Protein AF-A0A7K0C6B4-F1 (afdb_monomer)

pLDDT: mean 80.6, std 18.23, range [34.31, 98.56]

Structure (mmCIF, N/CA/C/O backbone):
data_AF-A0A7K0C6B4-F1
#
_entry.id   AF-A0A7K0C6B4-F1
#
loop_
_atom_site.group_PDB
_atom_site.id
_atom_site.type_symbol
_atom_site.label_atom_id
_atom_site.label_alt_id
_atom_site.label_comp_id
_atom_site.label_asym_id
_atom_site.label_entity_id
_atom_site.label_seq_id
_atom_site.pdbx_PDB_ins_code
_atom_site.Cartn_x
_atom_site.Cartn_y
_atom_site.Cartn_z
_atom_site.occupancy
_atom_site.B_iso_or_equiv
_atom_site.auth_seq_id
_atom_site.auth_comp_id
_atom_site.auth_asym_id
_atom_site.auth_atom_id
_atom_site.pdbx_PDB_model_num
ATOM 1 N N . MET A 1 1 ? 81.387 40.989 40.983 1.00 49.47 1 MET A N 1
ATOM 2 C CA . MET A 1 1 ? 80.061 41.029 41.629 1.00 49.47 1 MET A CA 1
ATOM 3 C C . MET A 1 1 ? 79.208 41.981 40.812 1.00 49.47 1 MET A C 1
ATOM 5 O O . MET A 1 1 ? 79.568 43.147 40.778 1.00 49.47 1 MET A O 1
ATOM 9 N N . PRO A 1 2 ? 78.226 41.491 40.042 1.00 53.31 2 PRO A N 1
ATOM 10 C CA . PRO A 1 2 ? 77.437 42.341 39.158 1.00 53.31 2 PRO A CA 1
ATOM 11 C C . PRO A 1 2 ? 76.335 43.081 39.929 1.00 53.31 2 PRO A C 1
ATOM 13 O O . PRO A 1 2 ? 75.686 42.497 40.798 1.00 53.31 2 PRO A O 1
ATOM 16 N N . ASP A 1 3 ? 76.170 44.360 39.591 1.00 52.34 3 ASP A N 1
ATOM 17 C CA . ASP A 1 3 ? 75.147 45.280 40.095 1.00 52.34 3 ASP A CA 1
ATOM 18 C C . ASP A 1 3 ? 73.713 44.794 39.809 1.00 52.34 3 ASP A C 1
ATOM 20 O O . ASP A 1 3 ? 73.465 44.169 38.771 1.00 52.34 3 ASP A O 1
ATOM 24 N N . PRO A 1 4 ? 72.739 45.105 40.686 1.00 59.66 4 PRO A N 1
ATOM 25 C CA . PRO A 1 4 ? 71.339 44.794 40.443 1.00 59.66 4 PRO A CA 1
ATOM 26 C C . PRO A 1 4 ? 70.764 45.696 39.340 1.00 59.66 4 PRO A C 1
ATOM 28 O O . PRO A 1 4 ? 70.811 46.924 39.422 1.00 59.66 4 PRO A O 1
ATOM 31 N N . LEU A 1 5 ? 70.190 45.070 38.308 1.00 60.75 5 LEU A N 1
ATOM 32 C CA . LEU A 1 5 ? 69.467 45.759 37.239 1.00 60.75 5 LEU A CA 1
ATOM 33 C C . LEU A 1 5 ? 68.221 46.484 37.794 1.00 60.75 5 LEU A C 1
ATOM 35 O O . LEU A 1 5 ? 67.489 45.901 38.599 1.00 60.75 5 LEU A O 1
ATOM 39 N N . PRO A 1 6 ? 67.946 47.725 37.354 1.00 62.94 6 PRO A N 1
ATOM 40 C CA . PRO A 1 6 ? 66.787 48.488 37.799 1.00 62.94 6 PRO A CA 1
ATOM 41 C C . PRO A 1 6 ? 65.467 47.915 37.257 1.00 62.94 6 PRO A C 1
ATOM 43 O O . PRO A 1 6 ? 65.373 47.458 36.118 1.00 62.94 6 PRO A O 1
ATOM 46 N N . LEU A 1 7 ? 64.441 47.967 38.110 1.00 60.66 7 LEU A N 1
ATOM 47 C CA . LEU A 1 7 ? 63.058 47.553 37.859 1.00 60.66 7 LEU A CA 1
ATOM 48 C C . LEU A 1 7 ? 62.442 48.304 36.665 1.00 60.66 7 LEU A C 1
ATOM 50 O O . LEU A 1 7 ? 62.508 49.531 36.594 1.00 60.66 7 LEU A O 1
ATOM 54 N N . ASN A 1 8 ? 61.794 47.562 35.761 1.00 64.94 8 ASN A N 1
ATOM 55 C CA . ASN A 1 8 ? 61.011 48.123 34.657 1.00 64.94 8 ASN A CA 1
ATOM 56 C C . ASN A 1 8 ? 59.845 48.988 35.181 1.00 64.94 8 ASN A C 1
ATOM 58 O O . ASN A 1 8 ? 59.167 48.579 36.129 1.00 64.94 8 ASN A O 1
ATOM 62 N N . PRO A 1 9 ? 59.555 50.141 34.550 1.00 71.75 9 PRO A N 1
ATOM 63 C CA . PRO A 1 9 ? 58.387 50.950 34.882 1.00 71.75 9 PRO A CA 1
ATOM 64 C C . PRO A 1 9 ? 57.073 50.227 34.515 1.00 71.75 9 PRO A C 1
ATOM 66 O O . PRO A 1 9 ? 57.056 49.398 33.599 1.00 71.75 9 PRO A O 1
ATOM 69 N N . PRO A 1 10 ? 55.959 50.526 35.211 1.00 62.53 10 PRO A N 1
ATOM 70 C CA . PRO A 1 10 ? 54.673 49.877 34.972 1.00 62.53 10 PRO A CA 1
ATOM 71 C C . PRO A 1 10 ? 54.103 50.215 33.586 1.00 62.53 10 PRO A C 1
ATOM 73 O O . PRO A 1 10 ? 54.188 51.351 33.118 1.00 62.53 10 PRO A O 1
ATOM 76 N N . LEU A 1 11 ? 53.501 49.209 32.944 1.00 64.44 11 LEU A N 1
ATOM 77 C CA . LEU A 1 11 ? 52.812 49.328 31.656 1.00 64.44 11 LEU A CA 1
ATOM 78 C C . LEU A 1 11 ? 51.632 50.321 31.739 1.00 64.44 11 LEU A C 1
ATOM 80 O O . LEU A 1 11 ? 50.918 50.328 32.746 1.00 64.44 11 LEU A O 1
ATOM 84 N N . PRO A 1 12 ? 51.383 51.131 30.692 1.00 64.06 12 PRO A N 1
ATOM 85 C CA . PRO A 1 12 ? 50.243 52.041 30.655 1.00 64.06 12 PRO A CA 1
ATOM 86 C C . PRO A 1 12 ? 48.907 51.279 30.629 1.00 64.06 12 PRO A C 1
ATOM 88 O O . PRO A 1 12 ? 48.765 50.253 29.965 1.00 64.06 12 PRO A O 1
ATOM 91 N N . LEU A 1 13 ? 47.927 51.810 31.365 1.00 63.94 13 LEU A N 1
ATOM 92 C CA . LEU A 1 13 ? 46.551 51.314 31.452 1.00 63.94 13 LEU A CA 1
ATOM 93 C C . LEU A 1 13 ? 45.872 51.318 30.069 1.00 63.94 13 LEU A C 1
ATOM 95 O O . LEU A 1 13 ? 45.971 52.297 29.330 1.00 63.94 13 LEU A O 1
ATOM 99 N N . ASN A 1 14 ? 45.168 50.229 29.741 1.00 69.75 14 ASN A N 1
ATOM 100 C CA . ASN A 1 14 ? 44.409 50.081 28.495 1.00 69.75 14 ASN A CA 1
ATOM 101 C C . ASN A 1 14 ? 43.415 51.243 28.290 1.00 69.75 14 ASN A C 1
ATOM 103 O O . ASN A 1 14 ? 42.725 51.618 29.244 1.00 69.75 14 ASN A O 1
ATOM 107 N N . PRO A 1 15 ? 43.277 51.781 27.063 1.00 73.06 15 PRO A N 1
ATOM 108 C CA . PRO A 1 15 ? 42.249 52.771 26.766 1.00 73.06 15 PRO A CA 1
ATOM 109 C C . PRO A 1 15 ? 40.841 52.156 26.885 1.00 73.06 15 PRO A C 1
ATOM 111 O O . PRO A 1 15 ? 40.669 50.956 26.644 1.00 73.06 15 PRO A O 1
ATOM 114 N N . PRO A 1 16 ? 39.823 52.957 27.252 1.00 71.94 16 PRO A N 1
ATOM 115 C CA . PRO A 1 16 ? 38.450 52.480 27.363 1.00 71.94 16 PRO A CA 1
ATOM 116 C C . PRO A 1 16 ? 37.894 52.037 25.997 1.00 71.94 16 PRO A C 1
ATOM 118 O O . PRO A 1 16 ? 38.306 52.570 24.961 1.00 71.94 16 PRO A O 1
ATOM 121 N N . PRO A 1 17 ? 36.958 51.070 25.976 1.00 70.50 17 PRO A N 1
ATOM 122 C CA . PRO A 1 17 ? 36.379 50.559 24.740 1.00 70.50 17 PRO A CA 1
ATOM 123 C C . PRO A 1 17 ? 35.573 51.641 23.995 1.00 70.50 17 PRO A C 1
ATOM 125 O O . PRO A 1 17 ? 35.003 52.531 24.633 1.00 70.50 17 PRO A O 1
ATOM 128 N N . PRO A 1 18 ? 35.503 51.570 22.653 1.00 66.38 18 PRO A N 1
ATOM 129 C CA . PRO A 1 18 ? 34.727 52.508 21.850 1.00 66.38 18 PRO A CA 1
ATOM 130 C C . PRO A 1 18 ? 33.229 52.409 22.167 1.00 66.38 18 PRO A C 1
ATOM 132 O O . PRO A 1 18 ? 32.689 51.321 22.366 1.00 66.38 18 PRO A O 1
ATOM 135 N N . THR A 1 19 ? 32.558 53.559 22.196 1.00 69.56 19 THR A N 1
ATOM 136 C CA . THR A 1 19 ? 31.110 53.681 22.383 1.00 69.56 19 THR A CA 1
ATOM 137 C C . THR A 1 19 ? 30.354 53.069 21.203 1.00 69.56 19 THR A C 1
ATOM 139 O O . THR A 1 19 ? 30.567 53.433 20.048 1.00 69.56 19 THR A O 1
ATOM 142 N N . GLU A 1 20 ? 29.466 52.124 21.504 1.00 62.75 20 GLU A N 1
ATOM 143 C CA . GLU A 1 20 ? 28.636 51.418 20.528 1.00 62.75 20 GLU A CA 1
ATOM 144 C C . GLU A 1 20 ? 27.611 52.383 19.885 1.00 62.75 20 GLU A C 1
ATOM 146 O O . GLU A 1 20 ? 26.991 53.179 20.601 1.00 62.75 20 GLU A O 1
ATOM 151 N N . PRO A 1 21 ? 27.431 52.378 18.550 1.00 69.25 21 PRO A N 1
ATOM 152 C CA . PRO A 1 21 ? 26.428 53.213 17.896 1.00 69.25 21 PRO A CA 1
ATOM 153 C C . PRO A 1 21 ? 25.001 52.731 18.220 1.00 69.25 21 PRO A C 1
ATOM 155 O O . PRO A 1 21 ? 24.783 51.536 18.429 1.00 69.25 21 PRO A O 1
ATOM 158 N N . PRO A 1 22 ? 24.006 53.639 18.245 1.00 72.12 22 PRO A N 1
ATOM 159 C CA . PRO A 1 22 ? 22.638 53.289 18.610 1.00 72.12 22 PRO A CA 1
ATOM 160 C C . PRO A 1 22 ? 22.006 52.311 17.603 1.00 72.12 22 PRO A C 1
ATOM 162 O O . PRO A 1 22 ? 22.292 52.388 16.403 1.00 72.12 22 PRO A O 1
ATOM 165 N N . PRO A 1 23 ? 21.122 51.408 18.068 1.00 71.38 23 PRO A N 1
ATOM 166 C CA . PRO A 1 23 ? 20.497 50.407 17.215 1.00 71.38 23 PRO A CA 1
ATOM 167 C C . PRO A 1 23 ? 19.568 51.046 16.167 1.00 71.38 23 PRO A C 1
ATOM 169 O O . PRO A 1 23 ? 18.963 52.093 16.424 1.00 71.38 23 PRO A O 1
ATOM 172 N N . PRO A 1 24 ? 19.420 50.419 14.985 1.00 69.19 24 PRO A N 1
ATOM 173 C CA . PRO A 1 24 ? 18.506 50.892 13.953 1.00 69.19 24 PRO A CA 1
ATOM 174 C C . PRO A 1 24 ? 17.036 50.789 14.405 1.00 69.19 24 PRO A C 1
ATOM 176 O O . PRO A 1 24 ? 16.702 49.927 15.220 1.00 69.19 24 PRO A O 1
ATOM 179 N N . PRO A 1 25 ? 16.141 51.642 13.871 1.00 68.69 25 PRO A N 1
ATOM 180 C CA . PRO A 1 25 ? 14.728 51.631 14.235 1.00 68.69 25 PRO A CA 1
ATOM 181 C C . PRO A 1 25 ? 14.022 50.343 13.784 1.00 68.69 25 PRO A C 1
ATOM 183 O O . PRO A 1 25 ? 14.265 49.831 12.689 1.00 68.69 25 PRO A O 1
ATOM 186 N N . ASP A 1 26 ? 13.109 49.857 14.627 1.00 63.81 26 ASP A N 1
ATOM 187 C CA . ASP A 1 26 ? 12.308 48.656 14.379 1.00 63.81 26 ASP A CA 1
ATOM 188 C C . ASP A 1 26 ? 11.468 48.775 13.089 1.00 63.81 26 ASP A C 1
ATOM 190 O O . ASP A 1 26 ? 10.831 49.808 12.850 1.00 63.81 26 ASP A O 1
ATOM 194 N N . PRO A 1 27 ? 11.374 47.711 12.266 1.00 60.91 27 PRO A N 1
ATOM 195 C CA . PRO A 1 27 ? 10.477 47.703 11.119 1.00 60.91 27 PRO A CA 1
ATOM 196 C C . PRO A 1 27 ? 9.001 47.731 11.568 1.00 60.91 27 PRO A C 1
ATOM 198 O O . PRO A 1 27 ? 8.649 47.169 12.612 1.00 60.91 27 PRO A O 1
ATOM 201 N N . PRO A 1 28 ? 8.095 48.327 10.767 1.00 59.88 28 PRO A N 1
ATOM 202 C CA . PRO A 1 28 ? 6.687 48.449 11.127 1.00 59.88 28 PRO A CA 1
ATOM 203 C C . PRO A 1 28 ? 6.048 47.070 11.337 1.00 59.88 28 PRO A C 1
ATOM 205 O O . PRO A 1 28 ? 6.050 46.208 10.451 1.00 59.88 28 PRO A O 1
ATOM 208 N N . ARG A 1 29 ? 5.478 46.865 12.531 1.00 49.50 29 ARG A N 1
ATOM 209 C CA . ARG A 1 29 ? 4.785 45.632 12.924 1.00 49.50 29 ARG A CA 1
ATOM 210 C C . ARG A 1 29 ? 3.557 45.422 12.036 1.00 49.50 29 ARG A C 1
ATOM 212 O O . ARG A 1 29 ? 2.528 46.063 12.220 1.00 49.50 29 ARG A O 1
ATOM 219 N N . ARG A 1 30 ? 3.655 44.504 11.072 1.00 51.25 30 ARG A N 1
ATOM 220 C CA . ARG A 1 30 ? 2.509 44.051 10.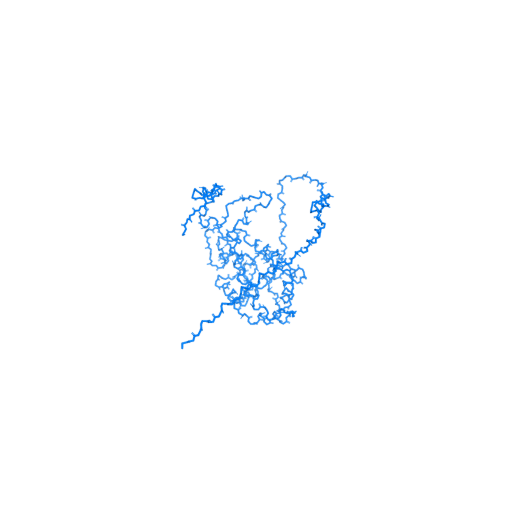272 1.00 51.25 30 ARG A CA 1
ATOM 221 C C . ARG A 1 30 ? 1.565 43.241 11.158 1.00 51.25 30 ARG A C 1
ATOM 223 O O . ARG A 1 30 ? 1.901 42.143 11.605 1.00 51.25 30 ARG A O 1
ATOM 230 N N . ASP A 1 31 ? 0.394 43.807 11.413 1.00 56.19 31 ASP A N 1
ATOM 231 C CA . ASP A 1 31 ? -0.610 43.266 12.319 1.00 56.19 31 ASP A CA 1
ATOM 232 C C . ASP A 1 31 ? -1.285 42.024 11.707 1.00 56.19 31 ASP A C 1
ATOM 234 O O . ASP A 1 31 ? -2.132 42.105 10.814 1.00 56.19 31 ASP A O 1
ATOM 238 N N . ARG A 1 32 ? -0.880 40.831 12.164 1.00 50.00 32 ARG A N 1
ATOM 239 C CA . ARG A 1 32 ? -1.362 39.525 11.663 1.00 50.00 32 ARG A CA 1
ATOM 240 C C . ARG A 1 32 ? -2.877 39.332 11.829 1.00 50.00 32 ARG A C 1
ATOM 242 O O . ARG A 1 32 ? -3.447 38.435 11.216 1.00 50.00 32 ARG A O 1
ATOM 249 N N . ARG A 1 33 ? -3.534 40.172 12.634 1.00 45.19 33 ARG A N 1
ATOM 250 C CA . ARG A 1 33 ? -4.982 40.139 12.880 1.00 45.19 33 ARG A CA 1
ATOM 251 C C . ARG A 1 33 ? -5.801 40.793 11.763 1.00 45.19 33 ARG A C 1
ATOM 253 O O . ARG A 1 33 ? -6.938 40.386 11.557 1.00 45.19 33 ARG A O 1
ATOM 260 N N . ALA A 1 34 ? -5.218 41.706 10.983 1.00 49.19 34 ALA A N 1
ATOM 261 C CA . ALA A 1 34 ? -5.896 42.314 9.835 1.00 49.19 34 ALA A CA 1
ATOM 262 C C . ALA A 1 34 ? -6.054 41.332 8.656 1.00 49.19 34 ALA A C 1
ATOM 264 O O . ALA A 1 34 ? -7.037 41.392 7.923 1.00 49.19 34 ALA A O 1
ATOM 265 N N . LEU A 1 35 ? -5.131 40.371 8.511 1.00 45.59 35 LEU A N 1
ATOM 266 C CA . LEU A 1 35 ? -5.167 39.385 7.424 1.00 45.59 35 LEU A CA 1
ATOM 267 C C . LEU A 1 35 ? -6.197 38.258 7.654 1.00 45.59 35 LEU A C 1
ATOM 269 O O . LEU A 1 35 ? -6.625 37.617 6.701 1.00 45.59 35 LEU A O 1
ATOM 273 N N . LEU A 1 36 ? -6.620 38.030 8.904 1.00 45.81 36 LEU A N 1
ATOM 274 C CA . LEU A 1 36 ? -7.624 37.016 9.263 1.00 45.81 36 LEU A CA 1
ATOM 275 C C . LEU A 1 36 ? -9.068 37.551 9.238 1.00 45.81 36 LEU A C 1
ATOM 277 O O . LEU A 1 36 ? -10.006 36.762 9.296 1.00 45.81 36 LEU A O 1
ATOM 281 N N . GLY A 1 37 ? -9.260 38.868 9.102 1.00 39.47 37 GLY A N 1
ATOM 282 C CA . GLY A 1 37 ? -10.585 39.492 8.993 1.00 39.47 37 GLY A CA 1
ATOM 283 C C . GLY A 1 37 ? -11.193 39.469 7.584 1.00 39.47 37 GLY A C 1
ATOM 284 O O . GLY A 1 37 ? -12.398 39.641 7.443 1.00 39.47 37 GLY A O 1
ATOM 285 N N . ALA A 1 3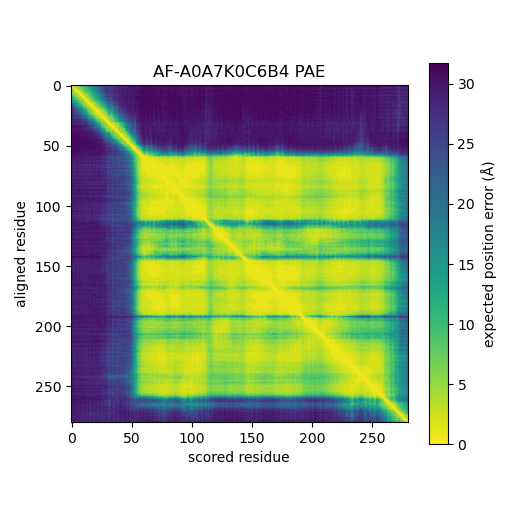8 ? -10.392 39.222 6.540 1.00 40.56 38 ALA A N 1
ATOM 286 C CA . ALA A 1 38 ? -10.823 39.339 5.141 1.00 40.56 38 ALA A CA 1
ATOM 287 C C . ALA A 1 38 ? -11.219 38.007 4.464 1.00 40.56 38 ALA A C 1
ATOM 289 O O . ALA A 1 38 ? -11.606 38.010 3.300 1.00 40.56 38 ALA A O 1
ATOM 290 N N . ALA A 1 39 ? -11.167 36.875 5.176 1.00 40.41 39 ALA A N 1
ATOM 291 C CA . ALA A 1 39 ? -11.564 35.555 4.657 1.00 40.41 39 ALA A CA 1
ATOM 292 C C . ALA A 1 39 ? -12.887 35.020 5.256 1.00 40.41 39 ALA A C 1
ATOM 294 O O . ALA A 1 39 ? -13.255 33.872 5.024 1.00 40.41 39 ALA A O 1
ATOM 295 N N . GLY A 1 40 ? -13.595 35.833 6.050 1.00 34.31 40 GLY A N 1
ATOM 296 C CA . GLY A 1 40 ? -14.705 35.390 6.906 1.00 34.31 40 GLY A CA 1
ATOM 297 C C . GLY A 1 40 ? -16.130 35.633 6.395 1.00 34.31 40 GLY A C 1
ATOM 298 O O . GLY A 1 40 ? -17.067 35.423 7.158 1.00 34.31 40 GLY A O 1
ATOM 299 N N . LEU A 1 41 ? -16.339 36.082 5.155 1.00 41.25 41 LEU A N 1
ATOM 300 C CA . LEU A 1 41 ? -17.671 36.483 4.671 1.00 41.25 41 LEU A CA 1
ATOM 301 C C . LEU A 1 41 ? -17.990 35.923 3.280 1.00 41.25 41 LEU A C 1
ATOM 303 O O . LEU A 1 41 ? -18.159 36.674 2.329 1.00 41.25 41 LEU A O 1
ATOM 307 N N . ALA A 1 42 ? -18.093 34.598 3.165 1.00 39.28 42 ALA A N 1
ATOM 308 C CA . ALA A 1 42 ? -18.868 33.941 2.109 1.00 39.28 42 ALA A CA 1
ATOM 309 C C . ALA A 1 42 ? -19.035 32.446 2.420 1.00 39.28 42 ALA A C 1
ATOM 311 O O . ALA A 1 42 ? -18.207 31.652 2.001 1.00 39.28 42 ALA A O 1
ATOM 312 N N . THR A 1 43 ? -20.076 32.093 3.184 1.00 36.09 43 THR A N 1
ATOM 313 C CA . THR A 1 43 ? -20.955 30.910 3.003 1.00 36.09 43 THR A CA 1
ATOM 314 C C . THR A 1 43 ? -21.793 30.723 4.267 1.00 36.09 43 THR A C 1
ATOM 316 O O . THR A 1 43 ? -21.522 29.867 5.105 1.00 36.09 43 THR A O 1
ATOM 319 N N . ALA A 1 44 ? -22.826 31.548 4.409 1.00 38.19 44 ALA A N 1
ATOM 320 C CA . ALA A 1 44 ? -23.962 31.251 5.268 1.00 38.19 44 ALA A CA 1
ATOM 321 C C . ALA A 1 44 ? -25.144 30.931 4.349 1.00 38.19 44 ALA A C 1
ATOM 323 O O . ALA A 1 44 ? -25.788 31.844 3.843 1.00 38.19 44 ALA A O 1
ATOM 324 N N . ALA A 1 45 ? -25.397 29.646 4.094 1.00 35.09 45 ALA A N 1
ATOM 325 C CA . ALA A 1 45 ? -26.681 29.180 3.580 1.00 35.09 45 ALA A CA 1
ATOM 326 C C . ALA A 1 45 ? -26.864 27.675 3.841 1.00 35.09 45 ALA A C 1
ATOM 328 O O . ALA A 1 45 ? -26.057 26.848 3.425 1.00 35.09 45 ALA A O 1
ATOM 329 N N . THR A 1 46 ? -27.986 27.361 4.493 1.00 34.97 46 THR A N 1
ATOM 330 C CA . THR A 1 46 ? -28.684 26.064 4.581 1.00 34.97 46 THR A CA 1
ATOM 331 C C . THR A 1 46 ? -28.093 24.955 5.462 1.00 34.97 46 THR A C 1
ATOM 333 O O . THR A 1 46 ? -27.450 24.015 5.007 1.00 34.97 46 THR A O 1
ATOM 336 N N . VAL A 1 47 ? -28.472 25.006 6.744 1.00 43.84 47 VAL A N 1
ATOM 337 C CA . VAL A 1 47 ? -28.673 23.822 7.592 1.00 43.84 47 VAL A CA 1
ATOM 338 C C . VAL A 1 47 ? -30.074 23.279 7.309 1.00 43.84 47 VAL A C 1
ATOM 340 O O . VAL A 1 47 ? -31.048 23.903 7.708 1.00 43.84 47 VAL A O 1
ATOM 343 N N . THR A 1 48 ? -30.180 22.137 6.630 1.00 41.78 48 THR A N 1
ATOM 344 C CA . THR A 1 48 ? -31.280 21.160 6.777 1.00 41.78 48 THR A CA 1
ATOM 345 C C . THR A 1 48 ? -30.865 19.824 6.149 1.00 41.78 48 THR A C 1
ATOM 347 O O . THR A 1 48 ? -30.888 19.676 4.936 1.00 41.78 48 THR A O 1
ATOM 350 N N . ALA A 1 49 ? -30.454 18.865 6.986 1.00 37.47 49 ALA A N 1
ATOM 351 C CA . ALA A 1 49 ? -30.668 17.416 6.832 1.00 37.47 49 ALA A CA 1
ATOM 352 C C . ALA A 1 49 ? -29.822 16.675 7.878 1.00 37.47 49 ALA A C 1
ATOM 354 O O . ALA A 1 49 ? -28.666 16.314 7.657 1.00 37.47 49 ALA A O 1
ATOM 355 N N . ALA A 1 50 ? -30.415 16.448 9.046 1.00 44.19 50 ALA A N 1
ATOM 356 C CA . ALA A 1 50 ? -29.941 15.426 9.960 1.00 44.19 50 ALA A CA 1
ATOM 357 C C . ALA A 1 50 ? -30.238 14.039 9.357 1.00 44.19 50 ALA A C 1
ATOM 359 O O . ALA A 1 50 ? -31.364 13.774 8.943 1.00 44.19 50 ALA A O 1
ATOM 360 N N . GLY A 1 51 ? -29.245 13.144 9.345 1.00 41.72 51 GLY A N 1
ATOM 361 C CA . GLY A 1 51 ? -29.500 11.701 9.462 1.00 41.72 51 GLY A CA 1
ATOM 362 C C . GLY A 1 51 ? -29.290 10.790 8.248 1.00 41.72 51 GLY A C 1
ATOM 363 O O . GLY A 1 51 ? -29.346 9.578 8.433 1.00 41.72 51 GLY A O 1
ATOM 364 N N . ALA A 1 52 ? -28.977 11.284 7.049 1.00 36.75 52 ALA A N 1
ATOM 365 C CA . ALA A 1 52 ? -28.634 10.408 5.923 1.00 36.75 52 ALA A CA 1
ATOM 366 C C . ALA A 1 52 ? -27.117 10.410 5.685 1.00 36.75 52 ALA A C 1
ATOM 368 O O . ALA A 1 52 ? -26.558 11.394 5.203 1.00 36.75 52 ALA A O 1
ATOM 369 N N . ARG A 1 53 ? -26.429 9.301 6.006 1.00 44.72 53 ARG A N 1
ATOM 370 C CA . ARG A 1 53 ? -25.083 9.061 5.457 1.00 44.72 53 ARG A CA 1
ATOM 371 C C . ARG A 1 53 ? -25.237 9.053 3.932 1.00 44.72 53 ARG A C 1
ATOM 373 O O . ARG A 1 53 ? -25.981 8.200 3.447 1.00 44.72 53 ARG A O 1
ATOM 380 N N . PRO A 1 54 ? -24.584 9.954 3.176 1.00 40.75 54 PRO A N 1
ATOM 381 C CA . PRO A 1 54 ? -24.647 9.879 1.726 1.00 40.75 54 PRO A CA 1
ATOM 382 C C . PRO A 1 54 ? -24.153 8.492 1.320 1.00 40.75 54 PRO A C 1
ATOM 384 O O . PRO A 1 54 ? -23.114 8.035 1.811 1.00 40.75 54 PRO A O 1
ATOM 387 N N . ALA A 1 55 ? -24.926 7.802 0.479 1.00 47.84 55 ALA A N 1
ATOM 388 C CA . ALA A 1 55 ? -24.469 6.574 -0.148 1.00 47.84 55 ALA A CA 1
ATOM 389 C C . ALA A 1 55 ? -23.112 6.889 -0.782 1.00 47.84 55 ALA A C 1
ATOM 391 O O . ALA A 1 55 ? -23.004 7.775 -1.631 1.00 47.84 55 ALA A O 1
ATOM 392 N N . ARG A 1 56 ? -22.050 6.255 -0.275 1.00 57.56 56 ARG A N 1
ATOM 393 C CA . ARG A 1 56 ? -20.694 6.512 -0.753 1.00 57.56 56 ARG A CA 1
ATOM 394 C C . ARG A 1 56 ? -20.693 6.109 -2.222 1.00 57.56 56 ARG A C 1
ATOM 396 O O . ARG A 1 56 ? -20.902 4.933 -2.514 1.00 57.56 56 ARG A O 1
ATOM 403 N N . ALA A 1 57 ? -20.514 7.076 -3.121 1.00 64.00 57 ALA A N 1
ATOM 404 C CA . ALA A 1 57 ? -20.319 6.780 -4.531 1.00 64.00 57 ALA A CA 1
ATOM 405 C C . ALA A 1 57 ? -19.230 5.706 -4.648 1.00 64.00 57 ALA A C 1
ATOM 407 O O . ALA A 1 57 ? -18.248 5.735 -3.892 1.00 64.00 57 ALA A O 1
ATOM 408 N N . ALA A 1 58 ? -19.436 4.736 -5.542 1.00 72.75 58 ALA A N 1
ATOM 409 C CA . ALA A 1 58 ? -18.422 3.728 -5.800 1.00 72.75 58 ALA A CA 1
ATOM 410 C C . ALA A 1 58 ? -17.098 4.446 -6.120 1.00 72.75 58 ALA A C 1
ATOM 412 O O . ALA A 1 58 ? -17.117 5.427 -6.872 1.00 72.75 58 ALA A O 1
ATOM 413 N N . PRO A 1 59 ? -15.972 4.028 -5.514 1.00 79.69 59 PRO A N 1
ATOM 414 C CA . PRO A 1 59 ? -14.688 4.645 -5.808 1.00 79.69 59 PRO A CA 1
ATOM 415 C C . PRO A 1 59 ? -14.415 4.538 -7.308 1.00 79.69 59 PRO A C 1
ATOM 417 O O . PRO A 1 59 ? -14.718 3.514 -7.925 1.00 79.69 59 PRO A O 1
ATOM 420 N N . ASP A 1 60 ? -13.839 5.587 -7.893 1.00 89.69 60 ASP A N 1
ATOM 421 C CA . ASP A 1 60 ? -13.404 5.527 -9.282 1.00 89.69 60 ASP A CA 1
ATOM 422 C C . ASP A 1 60 ? -12.348 4.412 -9.466 1.00 89.69 60 ASP A C 1
ATOM 424 O O . ASP A 1 60 ? -11.694 4.008 -8.494 1.00 89.69 60 ASP A O 1
ATOM 428 N N . PRO A 1 61 ? -12.147 3.902 -10.695 1.00 92.00 61 PRO A N 1
ATOM 429 C CA . PRO A 1 61 ? -11.248 2.776 -10.931 1.00 92.00 61 PRO A CA 1
ATOM 430 C C . PRO A 1 61 ? -9.811 2.986 -10.428 1.00 92.00 61 PRO A C 1
ATOM 432 O O . PRO A 1 61 ? -9.204 2.035 -9.937 1.00 92.00 61 PRO A O 1
ATOM 435 N N . LEU A 1 62 ? -9.267 4.212 -10.494 1.00 91.38 62 LEU A N 1
ATOM 436 C CA . LEU A 1 62 ? -7.926 4.524 -9.978 1.00 91.38 62 LEU A CA 1
ATOM 437 C C . LEU A 1 62 ? -7.884 4.416 -8.463 1.00 91.38 62 LEU A C 1
ATOM 439 O O . LEU A 1 62 ? -6.963 3.810 -7.914 1.00 91.38 62 LEU A O 1
ATOM 443 N N . THR A 1 63 ? -8.891 4.972 -7.796 1.00 92.81 63 THR A N 1
ATOM 444 C CA . THR A 1 63 ? -9.019 4.892 -6.342 1.00 92.81 63 THR A CA 1
ATOM 445 C C . THR A 1 63 ? -9.181 3.447 -5.883 1.00 92.81 63 THR A C 1
ATOM 447 O O . THR A 1 63 ? -8.481 3.030 -4.963 1.00 92.81 63 THR A O 1
ATOM 450 N N . ALA A 1 64 ? -10.040 2.656 -6.532 1.00 94.44 64 ALA A N 1
ATOM 451 C CA . ALA A 1 64 ? -10.237 1.246 -6.193 1.00 94.44 64 ALA A CA 1
ATOM 452 C C . ALA A 1 64 ? -8.947 0.424 -6.360 1.00 94.44 64 ALA A C 1
ATOM 454 O O . ALA A 1 64 ? -8.552 -0.305 -5.452 1.00 94.44 64 ALA A O 1
ATOM 455 N N . TRP A 1 65 ? -8.257 0.592 -7.488 1.00 95.50 65 TRP A N 1
ATOM 456 C CA . TRP A 1 65 ? -7.011 -0.112 -7.795 1.00 95.50 65 TRP A CA 1
ATOM 457 C C . TRP A 1 65 ? -5.859 0.280 -6.853 1.00 95.50 65 TRP A C 1
ATOM 459 O O . TRP A 1 65 ? -5.100 -0.568 -6.371 1.00 95.50 65 TRP A O 1
ATOM 469 N N . THR A 1 66 ? -5.764 1.572 -6.525 1.00 96.25 66 THR A N 1
ATOM 470 C CA . THR A 1 66 ? -4.782 2.079 -5.560 1.00 96.25 66 THR A CA 1
ATOM 471 C C . THR A 1 66 ? -5.073 1.536 -4.164 1.00 96.25 66 THR A C 1
ATOM 473 O O . THR A 1 66 ? -4.168 1.025 -3.511 1.00 96.25 66 THR A O 1
ATOM 476 N N . LEU A 1 67 ? -6.331 1.597 -3.713 1.00 97.38 67 LEU A N 1
ATOM 477 C CA . LEU A 1 67 ? -6.734 1.081 -2.404 1.00 97.38 67 LEU A CA 1
ATOM 478 C C . LEU A 1 67 ? -6.489 -0.418 -2.276 1.00 97.38 67 LEU A C 1
ATOM 480 O O . LEU A 1 67 ? -6.052 -0.850 -1.214 1.00 97.38 67 LEU A O 1
ATOM 484 N N . ASP A 1 68 ? -6.728 -1.203 -3.325 1.00 97.94 68 ASP A N 1
ATOM 485 C CA . ASP A 1 68 ? -6.432 -2.634 -3.294 1.00 97.94 68 ASP A CA 1
ATOM 486 C C . ASP A 1 68 ? -4.936 -2.885 -3.079 1.00 97.94 68 ASP A C 1
ATOM 488 O O . ASP A 1 68 ? -4.554 -3.590 -2.150 1.00 97.94 68 ASP A O 1
ATOM 492 N N . THR A 1 69 ? -4.079 -2.204 -3.842 1.00 98.25 69 THR A N 1
ATOM 493 C CA . THR A 1 69 ? -2.621 -2.324 -3.685 1.00 98.25 69 THR A CA 1
ATOM 494 C C . THR A 1 69 ? -2.154 -1.897 -2.291 1.00 98.25 69 THR A C 1
ATOM 496 O O . THR A 1 69 ? -1.355 -2.590 -1.659 1.00 98.25 69 THR A O 1
ATOM 499 N N . MET A 1 70 ? -2.692 -0.789 -1.770 1.00 98.50 70 MET A N 1
ATOM 500 C CA . MET A 1 70 ? -2.408 -0.336 -0.403 1.00 98.50 70 MET A CA 1
ATOM 501 C C . MET A 1 70 ? -2.971 -1.291 0.652 1.00 98.50 70 MET A C 1
ATOM 503 O O . MET A 1 70 ? -2.415 -1.380 1.740 1.00 98.50 70 MET A O 1
ATOM 507 N N . THR A 1 71 ? -4.026 -2.046 0.340 1.00 98.56 71 THR A N 1
ATOM 508 C CA . THR A 1 71 ? -4.522 -3.136 1.189 1.00 98.56 71 THR A CA 1
ATOM 509 C C . THR A 1 71 ? -3.523 -4.281 1.221 1.00 98.56 71 THR A C 1
ATOM 511 O O . THR A 1 71 ? -3.168 -4.736 2.306 1.00 98.56 71 THR A O 1
ATOM 514 N N . GLY A 1 72 ? -2.972 -4.667 0.066 1.00 98.38 72 GLY A N 1
ATOM 515 C CA . GLY A 1 72 ? -1.867 -5.619 -0.027 1.00 98.38 72 GLY A CA 1
ATOM 516 C C . GLY A 1 72 ? -0.659 -5.233 0.837 1.00 98.38 72 GLY A C 1
ATOM 517 O O . GLY A 1 72 ? -0.086 -6.110 1.487 1.00 98.38 72 GLY A O 1
ATOM 518 N N . LEU A 1 73 ? -0.308 -3.941 0.879 1.00 98.50 73 LEU A N 1
ATOM 519 C CA . LEU A 1 73 ? 0.770 -3.399 1.719 1.00 98.50 73 LEU A CA 1
ATOM 520 C C . LEU A 1 73 ? 0.380 -3.357 3.200 1.00 98.50 73 LEU A C 1
ATOM 522 O O . LEU A 1 73 ? 1.164 -3.754 4.059 1.00 98.50 73 LEU A O 1
ATOM 526 N N . ALA A 1 74 ? -0.842 -2.926 3.504 1.00 98.38 74 ALA A N 1
ATOM 527 C CA . ALA A 1 74 ? -1.345 -2.856 4.868 1.00 98.38 74 ALA A CA 1
ATOM 528 C C . ALA A 1 74 ? -1.277 -4.221 5.561 1.00 98.38 74 ALA A C 1
ATOM 530 O O . ALA A 1 74 ? -0.762 -4.321 6.672 1.00 98.38 74 ALA A O 1
ATOM 531 N N . VAL A 1 75 ? -1.735 -5.280 4.885 1.00 98.31 75 VAL A N 1
ATOM 532 C CA . VAL A 1 75 ? -1.710 -6.634 5.453 1.00 98.31 75 VAL A CA 1
ATOM 533 C C . VAL A 1 75 ? -0.316 -7.240 5.489 1.00 98.31 75 VAL A C 1
ATOM 535 O O . VAL A 1 75 ? -0.072 -8.137 6.287 1.00 98.31 75 VAL A O 1
ATOM 538 N N . PHE A 1 76 ? 0.607 -6.778 4.643 1.00 98.44 76 PHE A N 1
ATOM 539 C CA . PHE A 1 76 ? 1.996 -7.227 4.698 1.00 98.44 76 PHE A CA 1
ATOM 540 C C . PHE A 1 76 ? 2.646 -6.827 6.024 1.00 98.44 76 PHE A C 1
ATOM 542 O O . PHE A 1 76 ? 3.329 -7.636 6.640 1.00 98.44 76 PHE A O 1
ATOM 549 N N . VAL A 1 77 ? 2.376 -5.605 6.486 1.00 97.81 77 VAL A N 1
ATOM 550 C CA . VAL A 1 77 ? 2.924 -5.084 7.745 1.00 97.81 77 VAL A CA 1
ATOM 551 C C . VAL A 1 77 ? 2.094 -5.518 8.948 1.00 97.81 77 VAL A C 1
ATOM 553 O O . VAL A 1 77 ? 2.648 -5.903 9.976 1.00 97.81 77 VAL A O 1
ATOM 556 N N . LEU A 1 78 ? 0.766 -5.483 8.827 1.00 97.50 78 LEU A N 1
ATOM 557 C CA . LEU A 1 78 ? -0.149 -5.795 9.918 1.00 97.50 78 LEU A CA 1
ATOM 558 C C . LEU A 1 78 ? -1.256 -6.749 9.438 1.00 97.50 78 LEU A C 1
ATOM 560 O O . LEU A 1 78 ? -2.348 -6.294 9.088 1.00 97.50 78 LEU A O 1
ATOM 564 N N . PRO A 1 79 ? -0.994 -8.069 9.399 1.00 97.88 79 PRO A N 1
ATOM 565 C CA . PRO A 1 79 ? -1.990 -9.048 8.982 1.00 97.88 79 PRO A CA 1
ATOM 566 C C . PRO A 1 79 ? -3.179 -9.105 9.946 1.00 97.88 79 PRO A C 1
ATOM 568 O O . PRO A 1 79 ? -3.015 -8.914 11.152 1.00 97.88 79 PRO A O 1
ATOM 571 N N . GLY A 1 80 ? -4.357 -9.414 9.412 1.00 97.44 80 GLY A N 1
ATOM 572 C CA . GLY A 1 80 ? -5.616 -9.507 10.148 1.0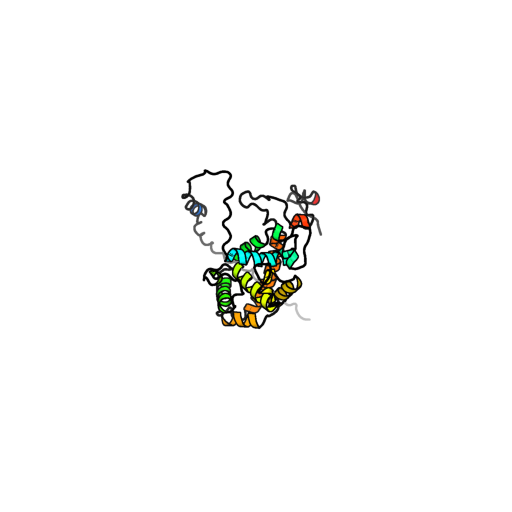0 97.44 80 GLY A CA 1
ATOM 573 C C . GLY A 1 80 ? -6.502 -10.669 9.678 1.00 97.44 80 GLY A C 1
ATOM 574 O O . GLY A 1 80 ? -6.016 -11.607 9.031 1.00 97.44 80 GLY A O 1
ATOM 575 N N . PRO A 1 81 ? -7.811 -10.626 9.979 1.00 97.81 81 PRO A N 1
ATOM 576 C CA . PRO A 1 81 ? -8.775 -11.659 9.612 1.00 97.81 81 PRO A CA 1
ATOM 577 C C . PRO A 1 81 ? -9.332 -11.465 8.193 1.00 97.81 81 PRO A C 1
ATOM 579 O O . PRO A 1 81 ? -10.291 -12.133 7.802 1.00 97.81 81 PRO A O 1
ATOM 582 N N . ASP A 1 82 ? -8.788 -10.535 7.413 1.00 97.44 82 ASP A N 1
ATOM 583 C CA . ASP A 1 82 ? -9.299 -10.137 6.107 1.00 97.44 82 ASP A CA 1
ATOM 584 C C . ASP A 1 82 ? -8.900 -11.102 4.963 1.00 97.44 82 ASP A C 1
ATOM 586 O O . ASP A 1 82 ? -8.108 -12.040 5.117 1.00 97.44 82 ASP A O 1
ATOM 590 N N . ALA A 1 83 ? 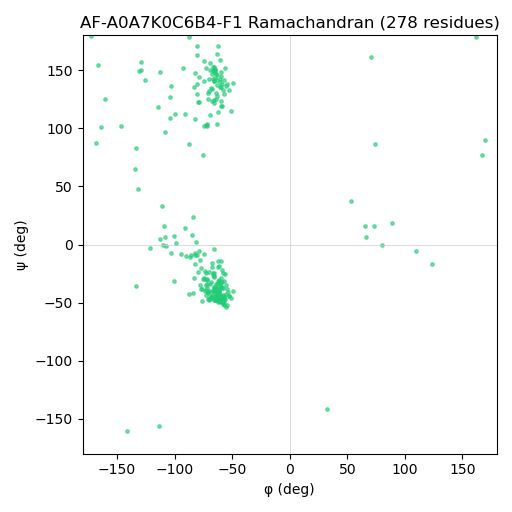-9.495 -10.894 3.785 1.00 97.31 83 ALA A N 1
ATOM 591 C CA . ALA A 1 83 ? -9.256 -11.730 2.609 1.00 97.31 83 ALA A CA 1
ATOM 592 C C . ALA A 1 83 ? -7.839 -11.579 2.029 1.00 97.31 83 ALA A C 1
ATOM 594 O O . ALA A 1 83 ? -7.294 -12.565 1.532 1.00 97.31 83 ALA A O 1
ATOM 595 N N . HIS A 1 84 ? -7.224 -10.397 2.115 1.00 98.19 84 HIS A N 1
ATOM 596 C CA . HIS A 1 84 ? -5.862 -10.151 1.633 1.00 98.19 84 HIS A CA 1
ATOM 597 C C . HIS A 1 84 ? -4.831 -10.836 2.533 1.00 98.19 84 HIS A C 1
ATOM 599 O O . HIS A 1 84 ? -3.861 -11.405 2.031 1.00 98.19 84 HIS A O 1
ATOM 605 N N . SER A 1 85 ? -5.072 -10.860 3.845 1.00 98.19 85 SER A N 1
ATOM 606 C CA . SER A 1 85 ? -4.260 -11.593 4.822 1.00 98.19 85 SER A CA 1
ATOM 607 C C . SER A 1 85 ? -4.332 -13.110 4.604 1.00 98.19 85 SER A C 1
ATOM 609 O O . SER A 1 85 ? -3.307 -13.794 4.665 1.00 98.19 85 SER A O 1
ATOM 611 N N . ARG A 1 86 ? -5.516 -13.645 4.263 1.00 97.75 86 ARG A N 1
ATOM 612 C CA . ARG A 1 86 ? -5.667 -15.042 3.810 1.00 97.75 86 ARG A CA 1
ATOM 613 C C . ARG A 1 86 ? -4.929 -15.308 2.500 1.00 97.75 86 ARG A C 1
ATOM 615 O O . ARG A 1 86 ? -4.201 -16.291 2.418 1.00 97.75 86 ARG A O 1
ATOM 622 N N . ALA A 1 87 ? -5.088 -14.438 1.504 1.00 96.62 87 ALA A N 1
ATOM 623 C CA . ALA A 1 87 ? -4.468 -14.607 0.190 1.00 96.62 87 ALA A CA 1
ATOM 624 C C . ALA A 1 87 ? -2.932 -14.618 0.254 1.00 96.62 87 ALA A C 1
ATOM 626 O O . ALA A 1 87 ? -2.303 -15.403 -0.449 1.00 96.62 87 ALA A O 1
ATOM 627 N N . GLN A 1 88 ? -2.323 -13.803 1.124 1.00 96.44 88 GLN A N 1
ATOM 628 C CA . GLN A 1 88 ? -0.864 -13.794 1.287 1.00 96.44 88 GLN A CA 1
ATOM 629 C C . GLN A 1 88 ? -0.320 -14.932 2.176 1.00 96.44 88 GLN A C 1
ATOM 631 O O . GLN A 1 88 ? 0.900 -15.096 2.263 1.00 96.44 88 GLN A O 1
ATOM 636 N N . GLY A 1 89 ? -1.201 -15.681 2.855 1.00 97.88 89 GLY A N 1
ATOM 637 C CA . GLY A 1 89 ? -0.849 -16.822 3.705 1.00 97.88 89 GLY A CA 1
ATOM 638 C C . GLY A 1 89 ? -0.539 -16.504 5.173 1.00 97.88 89 GLY A C 1
ATOM 639 O O . GLY A 1 89 ? 0.088 -17.324 5.837 1.00 97.88 89 GLY A O 1
ATOM 640 N N . THR A 1 90 ? -0.953 -15.347 5.705 1.00 97.56 90 THR A N 1
ATOM 641 C CA . THR A 1 90 ? -0.689 -14.957 7.108 1.00 97.56 90 THR A CA 1
ATOM 642 C C . THR A 1 90 ? -1.932 -14.439 7.855 1.00 97.56 90 THR A C 1
ATOM 644 O O . THR A 1 90 ? -1.859 -13.400 8.513 1.00 97.56 90 THR A O 1
ATOM 647 N N . PRO A 1 91 ? -3.093 -15.123 7.788 1.00 97.56 91 PRO A N 1
ATOM 648 C CA . PRO A 1 91 ? -4.288 -14.671 8.495 1.00 97.56 91 PRO A CA 1
ATOM 649 C C . PRO A 1 91 ? -4.082 -14.672 10.014 1.00 97.56 91 PRO A C 1
ATOM 651 O O . PRO A 1 91 ? -3.413 -15.550 10.563 1.00 97.56 91 PRO A O 1
ATOM 654 N N . ARG A 1 92 ? -4.701 -13.709 10.699 1.00 96.50 92 ARG A N 1
ATOM 655 C CA . ARG A 1 92 ? -4.731 -13.624 12.166 1.00 96.50 92 ARG A CA 1
ATOM 656 C C . ARG A 1 92 ? -6.164 -13.438 12.669 1.00 96.50 92 ARG A C 1
ATOM 658 O O . ARG A 1 92 ? -6.973 -12.859 11.950 1.00 96.50 92 ARG A O 1
ATOM 665 N N . PRO A 1 93 ? -6.499 -13.932 13.875 1.00 96.31 93 PRO A N 1
ATOM 666 C CA . PRO A 1 93 ? -7.814 -13.698 14.472 1.00 96.31 93 PRO A CA 1
ATOM 667 C C . PRO A 1 93 ? -7.966 -12.260 14.993 1.00 96.31 93 PRO A C 1
ATOM 669 O O . PRO A 1 93 ? -9.073 -11.725 15.019 1.00 96.31 93 PRO A O 1
ATOM 672 N N . ASP A 1 94 ? -6.859 -11.637 15.394 1.00 95.44 94 ASP A N 1
ATOM 673 C CA . ASP A 1 94 ? -6.812 -10.262 15.882 1.00 95.44 94 ASP A CA 1
ATOM 674 C C . ASP A 1 94 ? -6.995 -9.241 14.749 1.00 95.44 94 ASP A C 1
ATOM 676 O O . ASP A 1 94 ? -6.602 -9.512 13.613 1.00 95.44 94 ASP A O 1
ATOM 680 N N . PRO A 1 95 ? -7.543 -8.044 15.038 1.00 96.50 95 PRO A N 1
ATOM 681 C CA . PRO A 1 95 ? -7.689 -6.986 14.042 1.00 96.50 95 PRO A CA 1
ATOM 682 C C . PRO A 1 95 ? -6.329 -6.555 13.476 1.00 96.50 95 PRO A C 1
ATOM 684 O O . PRO A 1 95 ? -5.383 -6.327 14.232 1.00 96.50 95 PRO A O 1
ATOM 687 N N . GLY A 1 96 ? -6.262 -6.389 12.156 1.00 96.94 96 GLY A N 1
ATOM 688 C CA . GLY A 1 96 ? -5.056 -6.011 11.431 1.00 96.94 96 GLY A CA 1
ATOM 689 C C . GLY A 1 96 ? -5.138 -4.624 10.794 1.00 96.94 96 GLY A C 1
ATOM 690 O O . GLY A 1 96 ? -5.897 -3.744 11.210 1.00 96.94 96 GLY A O 1
ATOM 691 N N . GLY A 1 97 ? -4.328 -4.419 9.755 1.00 97.00 97 GLY A N 1
ATOM 692 C CA . GLY A 1 97 ? -4.216 -3.150 9.037 1.00 97.00 97 GLY A CA 1
ATOM 693 C C . GLY A 1 97 ? -5.514 -2.730 8.345 1.00 97.00 97 GLY A C 1
ATOM 694 O O . GLY A 1 97 ? -5.832 -1.540 8.304 1.00 97.00 97 GLY A O 1
ATOM 695 N N . VAL A 1 98 ? -6.305 -3.684 7.847 1.00 97.44 98 VAL A N 1
ATOM 696 C CA . VAL A 1 98 ? -7.604 -3.386 7.223 1.00 97.44 98 VAL A CA 1
ATOM 697 C C . VAL A 1 98 ? -8.572 -2.805 8.251 1.00 97.44 98 VAL A C 1
ATOM 699 O O . VAL A 1 98 ? -9.149 -1.741 8.017 1.00 97.44 98 VAL A O 1
ATOM 702 N N . GLU A 1 99 ? -8.687 -3.439 9.417 1.00 96.50 99 GLU A N 1
ATOM 703 C CA . GLU A 1 99 ? -9.514 -2.971 10.532 1.00 96.50 99 GLU A CA 1
ATOM 704 C C . GLU A 1 99 ? -9.002 -1.647 11.116 1.00 96.50 99 GLU A C 1
ATOM 706 O O . GLU A 1 99 ? -9.797 -0.857 11.624 1.00 96.50 99 GLU A O 1
ATOM 711 N N . ALA A 1 100 ? -7.696 -1.377 11.017 1.00 96.50 100 ALA A N 1
ATOM 712 C CA . ALA A 1 100 ? -7.088 -0.106 11.415 1.00 96.50 100 ALA A CA 1
ATOM 713 C C . ALA A 1 100 ? -7.373 1.045 10.430 1.00 96.50 100 ALA A C 1
ATOM 715 O O . ALA A 1 100 ? -7.037 2.193 10.709 1.00 96.50 100 ALA A O 1
ATOM 716 N N . GLY A 1 101 ? -7.973 0.770 9.265 1.00 96.44 101 GLY A N 1
ATOM 717 C CA . GLY A 1 101 ? -8.169 1.771 8.213 1.00 96.44 101 GLY A CA 1
ATOM 718 C C . GLY A 1 101 ? -6.880 2.144 7.472 1.00 96.44 101 GLY A C 1
ATOM 719 O O . GLY A 1 101 ? -6.856 3.143 6.745 1.00 96.44 101 GLY A O 1
ATOM 720 N N . LEU A 1 102 ? -5.830 1.328 7.607 1.00 97.19 102 LEU A N 1
ATOM 721 C CA . LEU A 1 102 ? -4.497 1.598 7.080 1.00 97.19 102 LEU A CA 1
ATOM 722 C C . LEU A 1 102 ? -4.443 1.828 5.556 1.00 97.19 102 LEU A C 1
ATOM 724 O O . LEU A 1 102 ? -3.727 2.735 5.136 1.00 97.19 102 LEU A O 1
ATOM 728 N N . PRO A 1 103 ? -5.214 1.127 4.697 1.00 97.69 103 PRO A N 1
ATOM 729 C CA . PRO A 1 103 ? -5.163 1.389 3.256 1.00 97.69 103 PRO A CA 1
ATOM 730 C C . PRO A 1 103 ? -5.527 2.835 2.903 1.00 97.69 103 PRO A C 1
ATOM 732 O O . PRO A 1 103 ? -4.915 3.441 2.026 1.00 97.69 103 PRO A O 1
ATOM 735 N N . ARG A 1 104 ? -6.498 3.420 3.619 1.00 96.12 104 ARG A N 1
ATOM 736 C CA . ARG A 1 104 ? -6.890 4.822 3.420 1.00 96.12 104 ARG A CA 1
ATOM 737 C C . ARG A 1 104 ? -5.848 5.774 3.981 1.00 96.12 104 ARG A C 1
ATOM 739 O O . ARG A 1 104 ? -5.554 6.762 3.320 1.00 96.12 104 ARG A O 1
ATOM 746 N N . PHE A 1 105 ? -5.279 5.459 5.145 1.00 95.75 105 PHE A N 1
ATOM 747 C CA . PHE A 1 105 ? -4.169 6.223 5.707 1.00 95.75 105 PHE A CA 1
ATOM 748 C C . PHE A 1 105 ? -2.997 6.303 4.728 1.00 95.75 105 PHE A C 1
ATOM 750 O O . PHE A 1 105 ? -2.487 7.388 4.495 1.00 95.75 105 PHE A O 1
ATOM 757 N N . LEU A 1 106 ? -2.592 5.187 4.116 1.00 96.31 106 LEU A N 1
ATOM 758 C CA . LEU A 1 106 ? -1.463 5.159 3.181 1.00 96.31 106 LEU A CA 1
ATOM 759 C C . LEU A 1 106 ? -1.715 6.039 1.957 1.00 96.31 106 LEU A C 1
ATOM 761 O O . LEU A 1 106 ? -0.856 6.837 1.587 1.00 96.31 106 LEU A O 1
ATOM 765 N N . VAL A 1 107 ? -2.906 5.937 1.357 1.00 94.62 107 VAL A N 1
ATOM 766 C CA . VAL A 1 107 ? -3.300 6.815 0.244 1.00 94.62 107 VAL A CA 1
ATOM 767 C C . VAL A 1 107 ? -3.222 8.279 0.663 1.00 94.62 107 VAL A C 1
ATOM 769 O O . VAL A 1 107 ? -2.684 9.114 -0.061 1.00 94.62 107 VAL A O 1
ATOM 772 N N . ASP A 1 108 ? -3.744 8.581 1.844 1.00 92.81 108 ASP A N 1
ATOM 773 C CA . ASP A 1 108 ? -3.792 9.926 2.383 1.00 92.81 108 ASP A CA 1
ATOM 774 C C . ASP A 1 108 ? -2.402 10.507 2.672 1.00 92.81 108 ASP A C 1
ATOM 776 O O . ASP A 1 108 ? -2.076 11.618 2.248 1.00 92.81 108 ASP A O 1
ATOM 780 N N . ALA A 1 109 ? -1.565 9.717 3.341 1.00 91.25 109 ALA A N 1
ATOM 781 C CA . ALA A 1 109 ? -0.213 10.067 3.732 1.00 91.25 109 ALA A CA 1
ATOM 782 C C . ALA A 1 109 ? 0.652 10.370 2.502 1.00 91.25 109 ALA A C 1
ATOM 784 O O . ALA A 1 109 ? 1.271 11.432 2.413 1.00 91.25 109 ALA A O 1
ATOM 785 N N . LEU A 1 110 ? 0.629 9.468 1.516 1.00 90.38 110 LEU A N 1
ATOM 786 C CA . LEU A 1 110 ? 1.398 9.605 0.281 1.00 90.38 110 LEU A CA 1
ATOM 787 C C . LEU A 1 110 ? 0.952 10.816 -0.541 1.00 90.38 110 LEU A C 1
ATOM 789 O O . LEU A 1 110 ? 1.789 11.520 -1.101 1.00 90.38 110 LEU A O 1
ATOM 793 N N . ASN A 1 111 ? -0.353 11.083 -0.607 1.00 89.00 111 ASN A N 1
ATOM 794 C CA . ASN A 1 111 ? -0.874 12.184 -1.412 1.00 89.00 111 ASN A CA 1
ATOM 795 C C . ASN A 1 111 ? -0.641 13.563 -0.782 1.00 89.00 111 ASN A C 1
ATOM 797 O O . ASN A 1 111 ? -0.536 14.539 -1.521 1.00 89.00 111 ASN A O 1
ATOM 801 N N . ARG A 1 112 ? -0.589 13.664 0.552 1.00 84.19 112 ARG A N 1
ATOM 802 C CA . ARG A 1 112 ? -0.512 14.960 1.247 1.00 84.19 112 ARG A CA 1
ATOM 803 C C . ARG A 1 112 ? 0.883 15.358 1.726 1.00 84.19 112 ARG A C 1
ATOM 805 O O . ARG A 1 112 ? 1.144 16.553 1.811 1.00 84.19 112 ARG A O 1
ATOM 812 N N . TYR A 1 113 ? 1.748 14.409 2.088 1.00 69.25 113 TYR A N 1
ATOM 813 C CA . TYR A 1 113 ? 2.931 14.714 2.910 1.00 69.25 113 TYR A CA 1
ATOM 814 C C . TYR A 1 113 ? 4.284 14.548 2.204 1.00 69.25 113 TYR A C 1
ATOM 816 O O . TYR A 1 113 ? 5.316 14.749 2.841 1.00 69.25 113 TYR A O 1
ATOM 824 N N . LEU A 1 114 ? 4.316 14.237 0.902 1.00 65.56 114 LEU A N 1
ATOM 825 C CA . LEU A 1 114 ? 5.570 14.126 0.145 1.00 65.56 114 LEU A CA 1
ATOM 826 C C . LEU A 1 114 ? 5.826 15.367 -0.742 1.00 65.56 114 LEU A C 1
ATOM 828 O O . LEU A 1 114 ? 4.900 15.876 -1.376 1.00 65.56 114 LEU A O 1
ATOM 832 N N . PRO A 1 115 ? 7.070 15.894 -0.778 1.00 60.53 115 PRO A N 1
ATOM 833 C CA . PRO A 1 115 ? 7.377 17.189 -1.384 1.00 60.53 115 PRO A CA 1
ATOM 834 C C . PRO A 1 115 ? 7.150 17.213 -2.904 1.00 60.53 115 PRO A C 1
ATOM 836 O O . PRO A 1 115 ? 7.779 16.487 -3.674 1.00 60.53 115 PRO A O 1
ATOM 839 N N . VAL A 1 116 ? 6.288 18.135 -3.340 1.00 57.88 116 VAL A N 1
ATOM 840 C CA . VAL A 1 116 ? 5.763 18.264 -4.713 1.00 57.88 116 VAL A CA 1
ATOM 841 C C . VAL A 1 116 ? 6.821 18.395 -5.832 1.00 57.88 116 VAL A C 1
ATOM 843 O O . VAL A 1 116 ? 6.644 17.743 -6.867 1.00 57.88 116 VAL A O 1
ATOM 846 N N . PRO A 1 117 ? 7.913 19.184 -5.707 1.00 60.22 117 PRO A N 1
ATOM 847 C CA . PRO A 1 117 ? 8.805 19.411 -6.850 1.00 60.22 117 PRO A CA 1
ATOM 848 C C . PRO A 1 117 ? 9.618 18.167 -7.233 1.00 60.22 117 PRO A C 1
ATOM 850 O O . PRO A 1 117 ? 9.731 17.852 -8.416 1.00 60.22 117 PRO A O 1
ATOM 853 N N . VAL A 1 118 ? 10.109 17.406 -6.249 1.00 63.53 118 VAL A N 1
ATOM 854 C CA . VAL A 1 118 ? 10.839 16.150 -6.492 1.00 63.53 118 VAL A CA 1
ATOM 855 C C . VAL A 1 118 ? 9.883 15.090 -7.039 1.00 63.53 118 VAL A C 1
ATOM 857 O O . VAL A 1 118 ? 10.146 14.481 -8.074 1.00 63.53 118 VAL A O 1
ATOM 860 N N . VAL A 1 119 ? 8.712 14.943 -6.419 1.00 70.62 119 VAL A N 1
ATOM 861 C CA . VAL A 1 119 ? 7.697 13.956 -6.817 1.00 70.62 119 VAL A CA 1
ATOM 862 C C . VAL A 1 119 ? 7.235 14.140 -8.269 1.00 70.62 119 VAL A C 1
ATOM 864 O O . VAL A 1 119 ? 6.954 13.158 -8.950 1.00 70.62 119 VAL A O 1
ATOM 867 N N . THR A 1 120 ? 7.207 15.371 -8.784 1.00 76.50 120 THR A N 1
ATOM 868 C CA . THR A 1 120 ? 6.747 15.657 -10.154 1.00 76.50 120 THR A CA 1
ATOM 869 C C . THR A 1 120 ? 7.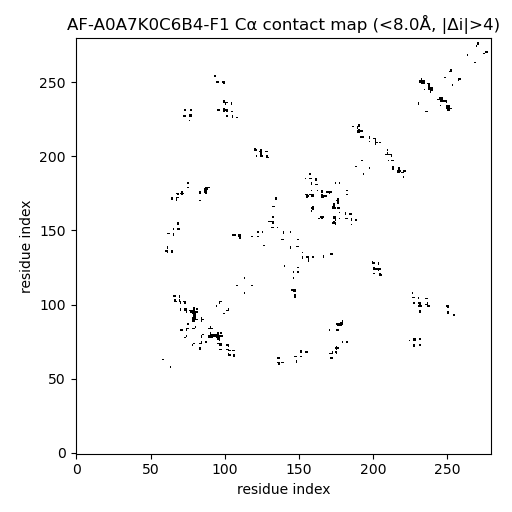685 15.100 -11.231 1.00 76.50 120 THR A C 1
ATOM 871 O O . THR A 1 120 ? 7.214 14.507 -12.206 1.00 76.50 120 THR A O 1
ATOM 874 N N . ALA A 1 121 ? 9.002 15.254 -11.063 1.00 79.56 121 ALA A N 1
ATOM 875 C CA . ALA A 1 121 ? 9.985 14.725 -12.010 1.00 79.56 121 ALA A CA 1
ATOM 876 C C . ALA A 1 121 ? 9.988 13.189 -12.005 1.00 79.56 121 ALA A C 1
ATOM 878 O O . ALA A 1 121 ? 9.906 12.560 -13.060 1.00 79.56 121 ALA A O 1
ATOM 879 N N . TYR A 1 122 ? 9.970 12.596 -10.810 1.00 78.56 122 TYR A N 1
ATOM 880 C CA . TYR A 1 122 ? 9.889 11.148 -10.634 1.00 78.56 122 TYR A CA 1
ATOM 881 C C . TYR A 1 122 ? 8.585 10.552 -11.156 1.00 78.56 122 TYR A C 1
ATOM 883 O O . TYR A 1 122 ? 8.605 9.491 -11.772 1.00 78.56 122 TYR A O 1
ATOM 891 N N . ARG A 1 123 ? 7.458 11.252 -10.993 1.00 82.50 123 ARG A N 1
ATOM 892 C CA . ARG A 1 123 ? 6.183 10.870 -11.604 1.00 82.50 123 ARG A CA 1
ATOM 893 C C . ARG A 1 123 ? 6.304 10.767 -13.116 1.00 82.50 123 ARG A C 1
ATOM 895 O O . ARG A 1 123 ? 5.900 9.760 -13.686 1.00 82.50 123 ARG A O 1
ATOM 902 N N . ARG A 1 124 ? 6.829 11.810 -13.766 1.00 82.69 124 ARG A N 1
ATOM 903 C CA . ARG A 1 124 ? 6.956 11.831 -15.228 1.00 82.69 124 ARG A CA 1
ATOM 904 C C . ARG A 1 124 ? 7.872 10.711 -15.711 1.00 82.69 124 ARG A C 1
ATOM 906 O O . ARG A 1 124 ? 7.512 10.017 -16.657 1.00 82.69 124 ARG A O 1
ATOM 913 N N . ALA A 1 125 ? 9.008 10.518 -15.041 1.00 85.00 125 ALA A N 1
ATOM 914 C CA . ALA A 1 125 ? 9.920 9.423 -15.342 1.00 85.00 125 ALA A CA 1
ATOM 915 C C . ALA A 1 125 ? 9.218 8.064 -15.207 1.00 85.00 125 ALA A C 1
ATOM 917 O O . ALA A 1 125 ? 9.212 7.296 -16.160 1.00 85.00 125 ALA A O 1
ATOM 918 N N . ALA A 1 126 ? 8.530 7.809 -14.090 1.00 84.50 126 ALA A N 1
ATOM 919 C CA . ALA A 1 126 ? 7.816 6.557 -13.856 1.00 84.50 126 ALA A CA 1
ATOM 920 C C . ALA A 1 126 ? 6.720 6.290 -14.900 1.00 84.50 126 ALA A C 1
ATOM 922 O O . ALA A 1 126 ? 6.674 5.205 -15.463 1.00 84.50 126 ALA A O 1
ATOM 923 N N . LEU A 1 127 ? 5.867 7.272 -15.208 1.00 84.69 127 LEU A N 1
ATOM 924 C CA . LEU A 1 127 ? 4.789 7.100 -16.191 1.00 84.69 127 LEU A CA 1
ATOM 925 C C . LEU A 1 127 ? 5.299 6.899 -17.627 1.00 84.69 127 LEU A C 1
ATOM 927 O O . LEU A 1 127 ? 4.584 6.329 -18.444 1.00 84.69 127 LEU A O 1
ATOM 931 N N . THR A 1 128 ? 6.510 7.371 -17.934 1.00 84.69 128 THR A N 1
ATOM 932 C CA . THR A 1 128 ? 7.125 7.206 -19.262 1.00 84.69 128 THR A CA 1
ATOM 933 C C . THR A 1 128 ? 7.893 5.889 -19.366 1.00 84.69 128 THR A C 1
ATOM 935 O O . THR A 1 128 ? 7.812 5.203 -20.379 1.00 84.69 128 THR A O 1
ATOM 938 N N . ALA A 1 129 ? 8.647 5.546 -18.321 1.00 84.56 129 ALA A N 1
ATOM 939 C CA . ALA A 1 129 ? 9.588 4.433 -18.323 1.00 84.56 129 ALA A CA 1
ATOM 940 C C . ALA A 1 129 ? 8.928 3.082 -18.033 1.00 84.56 129 ALA A C 1
ATOM 942 O O . ALA A 1 129 ? 9.440 2.036 -18.429 1.00 84.56 129 ALA A O 1
ATOM 943 N N . LEU A 1 130 ? 7.829 3.089 -17.275 1.00 84.06 130 LEU A N 1
ATOM 944 C CA . LEU A 1 130 ? 7.283 1.881 -16.682 1.00 84.06 130 LEU A CA 1
ATOM 945 C C . LEU A 1 130 ? 6.036 1.394 -17.428 1.00 84.06 130 LEU A C 1
ATOM 947 O O . LEU A 1 130 ? 5.073 2.151 -17.572 1.00 84.06 130 LEU A O 1
ATOM 951 N N . PRO A 1 131 ? 5.999 0.122 -17.863 1.00 83.50 131 PRO A N 1
ATOM 952 C CA . PRO A 1 131 ? 4.824 -0.424 -18.521 1.00 83.50 131 PRO A CA 1
ATOM 953 C C . PRO A 1 131 ? 3.669 -0.550 -17.525 1.00 83.50 131 PRO A C 1
ATOM 955 O O . PRO A 1 131 ? 3.839 -1.048 -16.410 1.00 83.50 131 PRO A O 1
ATOM 958 N N . ALA A 1 132 ? 2.471 -0.135 -17.935 1.00 84.56 132 ALA A N 1
ATOM 959 C CA . ALA A 1 132 ? 1.281 -0.299 -17.113 1.00 84.56 132 ALA A CA 1
ATOM 960 C C . ALA A 1 132 ? 0.977 -1.802 -16.915 1.00 84.56 132 ALA A C 1
ATOM 962 O O . ALA A 1 132 ? 0.845 -2.530 -17.904 1.00 84.56 132 ALA A O 1
ATOM 963 N N . PRO A 1 133 ? 0.855 -2.293 -15.668 1.00 87.81 133 PRO A N 1
ATOM 964 C CA . PRO A 1 133 ? 0.521 -3.685 -15.414 1.00 87.81 133 PRO A CA 1
ATOM 965 C C . PRO A 1 133 ? -0.932 -3.973 -15.829 1.00 87.81 133 PRO A C 1
ATOM 967 O O . PRO A 1 133 ? -1.772 -3.066 -15.827 1.00 87.81 133 PRO A O 1
ATOM 970 N N . PRO A 1 134 ? -1.283 -5.233 -16.136 1.00 81.81 134 PRO A N 1
ATOM 971 C CA . PRO A 1 134 ? -2.657 -5.600 -16.461 1.00 81.81 134 PRO A CA 1
ATOM 972 C C . PRO A 1 134 ? -3.642 -5.200 -15.357 1.00 81.81 134 PRO A C 1
ATOM 974 O O . PRO A 1 134 ? -3.374 -5.365 -14.166 1.00 81.81 134 PRO A O 1
ATOM 977 N N . GLY A 1 135 ? -4.781 -4.638 -15.764 1.00 84.06 135 GLY A N 1
ATOM 978 C CA . GLY A 1 135 ? -5.785 -4.094 -14.846 1.00 84.06 135 GLY A CA 1
ATOM 979 C C . GLY A 1 135 ? -5.477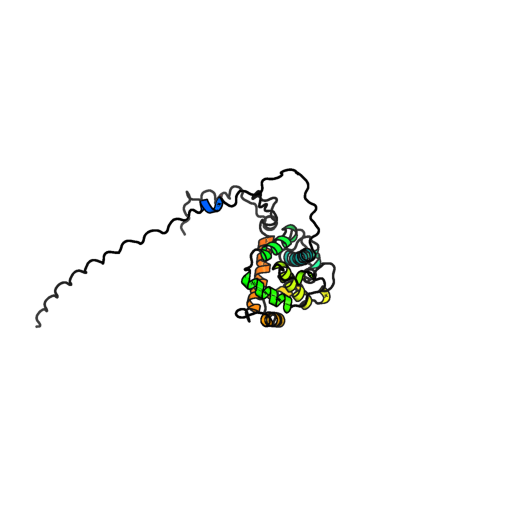 -2.691 -14.310 1.00 84.06 135 GLY A C 1
ATOM 980 O O . GLY A 1 135 ? -6.297 -2.152 -13.569 1.00 84.06 135 GLY A O 1
ATOM 981 N N . ALA A 1 136 ? -4.346 -2.074 -14.682 1.00 87.44 136 ALA A N 1
ATOM 982 C CA . ALA A 1 136 ? -4.099 -0.668 -14.384 1.00 87.44 136 ALA A CA 1
ATOM 983 C C . ALA A 1 136 ? -5.128 0.225 -15.110 1.00 87.44 136 ALA A C 1
ATOM 985 O O . ALA A 1 136 ? -5.337 0.082 -16.318 1.00 87.44 136 ALA A O 1
ATOM 986 N N . PRO A 1 137 ? -5.779 1.161 -14.404 1.00 89.62 137 PRO A N 1
ATOM 987 C CA . PRO A 1 137 ? -6.791 2.016 -15.005 1.00 89.62 137 PRO A CA 1
ATOM 988 C C . PRO A 1 137 ? -6.156 3.090 -15.897 1.00 89.62 137 PRO A C 1
ATOM 990 O O . PRO A 1 137 ? -5.163 3.714 -15.528 1.00 89.62 137 PRO A O 1
ATOM 993 N N . ALA A 1 138 ? -6.781 3.376 -17.045 1.00 85.38 138 ALA A N 1
ATOM 994 C CA . ALA A 1 138 ? -6.284 4.345 -18.034 1.00 85.38 138 ALA A CA 1
ATOM 995 C C . ALA A 1 138 ? -6.080 5.767 -17.469 1.00 85.38 138 ALA A C 1
ATOM 997 O O . ALA A 1 138 ? -5.264 6.539 -17.964 1.00 85.38 138 ALA A O 1
ATOM 998 N N . SER A 1 139 ? -6.789 6.116 -16.393 1.00 83.88 139 SER A N 1
ATOM 999 C CA . SER A 1 139 ? -6.619 7.377 -15.666 1.00 83.88 139 SER A CA 1
ATOM 1000 C C . SER A 1 139 ? -5.236 7.557 -15.032 1.00 83.88 139 SER A C 1
ATOM 1002 O O . SER A 1 139 ? -4.908 8.681 -14.663 1.00 83.88 139 SER A O 1
ATOM 1004 N N . LEU A 1 140 ? -4.429 6.496 -14.924 1.00 82.62 140 LEU A N 1
ATOM 1005 C CA . LEU A 1 140 ? -3.039 6.559 -14.470 1.00 82.62 140 LEU A CA 1
ATOM 1006 C C . LEU A 1 140 ? -2.133 7.338 -15.442 1.00 82.62 140 LEU A C 1
ATOM 1008 O O . LEU A 1 140 ? -1.128 7.895 -15.021 1.00 82.62 140 LEU A O 1
ATOM 1012 N N . ALA A 1 141 ? -2.504 7.429 -16.722 1.00 75.56 141 ALA A N 1
ATOM 1013 C CA . ALA A 1 141 ? -1.748 8.171 -17.732 1.00 75.56 141 ALA A CA 1
ATOM 1014 C C . ALA A 1 141 ? -2.028 9.689 -17.726 1.00 75.56 141 ALA A C 1
ATOM 1016 O O . ALA A 1 141 ? -1.510 10.413 -18.571 1.00 75.56 141 ALA A O 1
ATOM 1017 N N . LYS A 1 142 ? -2.873 10.191 -16.814 1.00 75.62 142 LYS A N 1
ATOM 1018 C CA . LYS A 1 142 ? -3.213 11.620 -16.740 1.00 75.62 142 LYS A CA 1
ATOM 1019 C C . LYS A 1 142 ? -2.101 12.413 -16.040 1.00 75.62 142 LYS A C 1
ATOM 1021 O O . LYS A 1 142 ? -1.540 11.966 -15.044 1.00 75.62 142 LYS A O 1
ATOM 1026 N N . ASP A 1 143 ? -1.858 13.645 -16.485 1.00 60.16 143 ASP A N 1
ATOM 1027 C CA . ASP A 1 143 ? -0.745 14.482 -15.998 1.00 60.16 143 ASP A CA 1
ATOM 1028 C C . ASP A 1 143 ? -0.804 14.841 -14.500 1.00 60.16 143 ASP A C 1
ATOM 1030 O O . ASP A 1 143 ? 0.210 15.205 -13.905 1.00 60.16 143 ASP A O 1
ATOM 1034 N N . ALA A 1 144 ? -1.976 14.737 -13.865 1.00 69.38 144 ALA A N 1
ATOM 1035 C CA . ALA A 1 144 ? -2.221 15.146 -12.479 1.00 69.38 144 ALA A CA 1
ATOM 1036 C C . ALA A 1 144 ? -2.466 13.966 -11.521 1.00 69.38 144 ALA A C 1
ATOM 1038 O O . ALA A 1 144 ? -3.254 14.075 -10.582 1.00 69.38 144 ALA A O 1
ATOM 1039 N N . VAL A 1 145 ? -1.821 12.821 -11.750 1.00 74.56 145 VAL A N 1
ATOM 1040 C CA . VAL A 1 145 ? -1.972 11.666 -10.855 1.00 74.56 145 VAL A CA 1
ATOM 1041 C C . VAL A 1 145 ? -1.280 11.929 -9.502 1.00 74.56 145 VAL A C 1
ATOM 1043 O O . VAL A 1 145 ? -0.117 12.356 -9.493 1.00 74.56 145 VAL A O 1
ATOM 1046 N N . PRO A 1 146 ? -1.975 11.700 -8.364 1.00 85.50 146 PRO A N 1
ATOM 1047 C CA . PRO A 1 146 ? -1.386 11.765 -7.026 1.00 85.50 146 PRO A CA 1
ATOM 1048 C C . PRO A 1 146 ? -0.273 10.728 -6.819 1.00 85.50 146 PRO A C 1
ATOM 1050 O O . PRO A 1 146 ? -0.086 9.821 -7.626 1.00 85.50 146 PRO A O 1
ATOM 1053 N N . LEU A 1 147 ? 0.460 10.811 -5.710 1.00 86.50 147 LEU A N 1
ATOM 1054 C CA . LEU A 1 147 ? 1.590 9.912 -5.479 1.00 86.50 147 LEU A CA 1
ATOM 1055 C C . LEU A 1 147 ? 1.177 8.474 -5.132 1.00 86.50 147 LEU A C 1
ATOM 1057 O O . LEU A 1 147 ? 1.842 7.534 -5.560 1.00 86.50 147 LEU A O 1
ATOM 1061 N N . ALA A 1 148 ? 0.073 8.268 -4.409 1.00 91.75 148 ALA A N 1
ATOM 1062 C CA . ALA A 1 148 ? -0.344 6.921 -4.015 1.00 91.75 148 ALA A CA 1
ATOM 1063 C C . ALA A 1 148 ? -0.563 5.966 -5.214 1.00 91.75 148 ALA A C 1
ATOM 1065 O O . ALA A 1 148 ? -0.033 4.853 -5.174 1.00 91.75 148 ALA A O 1
ATOM 1066 N N . PRO A 1 149 ? -1.243 6.366 -6.310 1.00 91.69 149 PRO A N 1
ATOM 1067 C CA . PRO A 1 149 ? -1.324 5.534 -7.511 1.00 91.69 149 PRO A CA 1
ATOM 1068 C C . PRO A 1 149 ? 0.024 5.224 -8.179 1.00 91.69 149 PRO A C 1
ATOM 1070 O O . PRO A 1 149 ? 0.174 4.152 -8.758 1.00 91.69 149 PRO A O 1
ATOM 1073 N N . LEU A 1 150 ? 1.019 6.116 -8.093 1.00 88.75 150 LEU A N 1
ATOM 1074 C CA . LEU A 1 150 ? 2.362 5.865 -8.641 1.00 88.75 150 LEU A CA 1
ATOM 1075 C C . LEU A 1 150 ? 3.129 4.842 -7.806 1.00 88.75 150 LEU A C 1
ATOM 1077 O O . LEU A 1 150 ? 3.798 3.968 -8.351 1.00 88.75 150 LEU A O 1
ATOM 1081 N N . VAL A 1 151 ? 2.998 4.914 -6.481 1.00 92.38 151 VAL A N 1
ATOM 1082 C CA . VAL A 1 151 ? 3.528 3.875 -5.592 1.00 92.38 151 VAL A CA 1
ATOM 1083 C C . VAL A 1 151 ? 2.842 2.542 -5.885 1.00 92.38 151 VAL A C 1
ATOM 1085 O O . VAL A 1 151 ? 3.509 1.517 -5.989 1.00 92.38 151 VAL A O 1
ATOM 1088 N N . ALA A 1 152 ? 1.522 2.545 -6.087 1.00 95.19 152 ALA A N 1
ATOM 1089 C CA . ALA A 1 152 ? 0.802 1.339 -6.472 1.00 95.19 152 ALA A CA 1
ATOM 1090 C C . ALA A 1 152 ? 1.278 0.787 -7.832 1.00 95.19 152 ALA A C 1
ATOM 1092 O O . ALA A 1 152 ? 1.452 -0.422 -7.962 1.00 95.19 152 ALA A O 1
ATOM 1093 N N . LEU A 1 153 ? 1.557 1.642 -8.825 1.00 92.94 153 LEU A N 1
ATOM 1094 C CA . LEU A 1 153 ? 2.186 1.249 -10.098 1.00 92.94 153 LEU A CA 1
ATOM 1095 C C . LEU A 1 153 ? 3.507 0.531 -9.869 1.00 92.94 153 LEU A C 1
ATOM 1097 O O . LEU A 1 153 ? 3.673 -0.601 -10.323 1.00 92.94 153 LEU A O 1
ATOM 1101 N N . LEU A 1 154 ? 4.402 1.157 -9.114 1.00 92.12 154 LEU A N 1
ATOM 1102 C CA . LEU A 1 154 ? 5.712 0.603 -8.813 1.00 92.12 154 LEU A CA 1
ATOM 1103 C C . LEU A 1 154 ? 5.614 -0.775 -8.138 1.00 92.12 154 LEU A C 1
ATOM 1105 O O . LEU A 1 154 ? 6.246 -1.728 -8.594 1.00 92.12 154 LEU A O 1
ATOM 1109 N N . LEU A 1 155 ? 4.790 -0.899 -7.093 1.00 96.31 155 LEU A N 1
ATOM 1110 C CA . LEU A 1 155 ? 4.609 -2.156 -6.362 1.00 96.31 155 LEU A CA 1
ATOM 1111 C C . LEU A 1 155 ? 4.050 -3.271 -7.254 1.00 96.31 155 LEU A C 1
ATOM 1113 O O . LEU A 1 155 ? 4.506 -4.410 -7.170 1.00 96.31 155 LEU A O 1
ATOM 1117 N N . ASN A 1 156 ? 3.094 -2.958 -8.131 1.00 97.06 156 ASN A N 1
ATOM 1118 C CA . ASN A 1 156 ? 2.497 -3.948 -9.029 1.00 97.06 156 ASN A CA 1
ATOM 1119 C C . ASN A 1 156 ? 3.441 -4.388 -10.153 1.00 97.06 156 ASN A C 1
ATOM 1121 O O . ASN A 1 156 ? 3.426 -5.557 -10.531 1.00 97.06 156 ASN A O 1
ATOM 1125 N N . ILE A 1 157 ? 4.291 -3.494 -10.660 1.00 93.62 157 ILE A N 1
ATOM 1126 C CA . ILE A 1 157 ? 5.327 -3.861 -11.634 1.00 93.62 157 ILE A CA 1
ATOM 1127 C C . ILE A 1 157 ? 6.356 -4.783 -10.994 1.00 93.62 157 ILE A C 1
ATOM 1129 O O . ILE A 1 157 ? 6.691 -5.823 -11.561 1.00 93.62 157 ILE A O 1
ATOM 1133 N N . GLN A 1 158 ? 6.822 -4.445 -9.792 1.00 94.62 158 GLN A N 1
ATOM 1134 C CA . GLN A 1 158 ? 7.758 -5.302 -9.073 1.00 94.62 158 GLN A CA 1
ATOM 1135 C C . GLN A 1 158 ? 7.132 -6.647 -8.702 1.00 94.62 158 GLN A C 1
ATOM 1137 O O . GLN A 1 158 ? 7.800 -7.675 -8.780 1.00 94.62 158 GLN A O 1
ATOM 1142 N N . ALA A 1 159 ? 5.835 -6.679 -8.395 1.00 96.56 159 ALA A N 1
ATOM 1143 C CA . ALA A 1 159 ? 5.127 -7.930 -8.160 1.00 96.56 159 ALA A CA 1
ATOM 1144 C C . ALA A 1 159 ? 5.149 -8.864 -9.376 1.00 96.56 159 ALA A C 1
ATOM 1146 O O . ALA A 1 159 ? 5.451 -10.044 -9.219 1.00 96.56 159 ALA A O 1
ATOM 1147 N N . LEU A 1 160 ? 4.919 -8.338 -10.584 1.00 95.69 160 LEU A N 1
ATOM 1148 C CA . LEU A 1 160 ? 4.998 -9.124 -11.821 1.00 95.69 160 LEU A CA 1
ATOM 1149 C C . LEU A 1 160 ? 6.417 -9.619 -12.126 1.00 95.69 160 LEU A C 1
ATOM 1151 O O . LEU A 1 160 ? 6.574 -10.651 -12.772 1.00 95.69 160 LEU A O 1
ATOM 1155 N N . ARG A 1 161 ? 7.451 -8.910 -11.660 1.00 93.44 161 ARG A N 1
ATOM 1156 C CA . ARG A 1 161 ? 8.849 -9.356 -11.777 1.00 93.44 161 ARG A CA 1
ATOM 1157 C C . ARG A 1 161 ? 9.195 -10.457 -10.782 1.00 93.44 161 ARG A C 1
ATOM 1159 O O . ARG A 1 161 ? 9.944 -11.364 -11.127 1.00 93.44 161 ARG A O 1
ATOM 1166 N N . VAL A 1 162 ? 8.663 -10.369 -9.564 1.00 96.31 162 VAL A N 1
ATOM 1167 C CA . VAL A 1 162 ? 8.843 -11.388 -8.523 1.00 96.31 162 VAL A CA 1
ATOM 1168 C C . VAL A 1 162 ? 8.081 -12.667 -8.868 1.00 96.31 162 VAL A C 1
ATOM 1170 O O . VAL A 1 162 ? 8.636 -13.755 -8.747 1.00 96.31 162 VAL A O 1
ATOM 1173 N N . ASP A 1 163 ? 6.826 -12.545 -9.299 1.00 96.81 163 ASP A N 1
ATOM 1174 C CA . ASP A 1 163 ? 6.004 -13.668 -9.741 1.00 96.81 163 ASP A CA 1
ATOM 1175 C C . ASP A 1 163 ? 5.044 -13.235 -10.867 1.00 96.81 163 ASP A C 1
ATOM 1177 O O . ASP A 1 163 ? 3.983 -12.655 -10.597 1.00 96.81 163 ASP A O 1
ATOM 1181 N N . PRO A 1 164 ? 5.359 -13.559 -12.137 1.00 95.81 164 PRO A N 1
ATOM 1182 C CA . PRO A 1 164 ? 4.514 -13.228 -13.284 1.00 95.81 164 PRO A CA 1
ATOM 1183 C C . PRO A 1 164 ? 3.098 -13.809 -13.210 1.00 95.81 164 PRO A C 1
ATOM 1185 O O . PRO A 1 164 ? 2.182 -13.284 -13.843 1.00 95.81 164 PRO A O 1
ATOM 1188 N N . ARG A 1 165 ? 2.877 -14.876 -12.429 1.00 94.94 165 ARG A N 1
ATOM 1189 C CA . ARG A 1 165 ? 1.555 -15.511 -12.289 1.00 94.94 165 ARG A CA 1
ATOM 1190 C C . ARG A 1 165 ? 0.558 -14.606 -11.576 1.00 94.94 165 ARG A C 1
ATOM 1192 O O . ARG A 1 165 ? -0.643 -14.769 -11.762 1.00 94.94 165 ARG A O 1
ATOM 1199 N N . THR A 1 166 ? 1.040 -13.602 -10.841 1.00 96.06 166 THR A N 1
ATOM 1200 C CA . THR A 1 166 ? 0.195 -12.580 -10.210 1.00 96.06 166 THR A CA 1
ATOM 1201 C C . THR A 1 166 ? -0.531 -11.680 -11.209 1.00 96.06 166 THR A C 1
ATOM 1203 O O . THR A 1 166 ? -1.361 -10.872 -10.797 1.00 96.06 166 THR A O 1
ATOM 1206 N N . VAL A 1 167 ? -0.302 -11.830 -12.520 1.00 93.44 167 VAL A N 1
ATOM 1207 C CA . VAL A 1 167 ? -1.064 -11.146 -13.576 1.00 93.44 167 VAL A CA 1
ATOM 1208 C C . VAL A 1 167 ? -2.571 -11.409 -13.510 1.00 93.44 167 VAL A C 1
ATOM 1210 O O . VAL A 1 167 ? -3.369 -10.516 -13.800 1.00 93.44 167 VAL A O 1
ATOM 1213 N N . ALA A 1 168 ? -2.973 -12.592 -13.046 1.00 90.38 168 ALA A N 1
ATOM 1214 C CA . ALA A 1 168 ? -4.364 -12.970 -12.840 1.00 90.38 168 ALA A CA 1
ATOM 1215 C C . ALA A 1 168 ? -4.543 -13.572 -11.443 1.00 90.38 168 ALA A C 1
ATOM 1217 O O . ALA A 1 168 ? -3.627 -14.166 -10.881 1.00 90.38 168 ALA A O 1
ATOM 1218 N N . GLY A 1 169 ? -5.724 -13.401 -10.854 1.00 89.69 169 GLY A N 1
ATOM 1219 C CA . GLY A 1 169 ? -6.001 -13.927 -9.524 1.00 89.69 169 GLY A CA 1
ATOM 1220 C C . GLY A 1 169 ? -7.210 -13.276 -8.857 1.00 89.69 169 GLY A C 1
ATOM 1221 O O . GLY A 1 169 ? -7.819 -12.371 -9.428 1.00 89.69 169 GLY A O 1
ATOM 1222 N N . PRO A 1 170 ? -7.550 -13.727 -7.638 1.00 90.06 170 PRO A N 1
ATOM 1223 C CA . PRO A 1 170 ? -8.801 -13.372 -6.966 1.00 90.06 170 PRO A CA 1
ATOM 1224 C C . PRO A 1 170 ? -8.837 -11.931 -6.444 1.00 90.06 170 PRO A C 1
ATOM 1226 O O . PRO A 1 170 ? -9.915 -11.369 -6.273 1.00 90.06 170 PRO A O 1
ATOM 1229 N N . LEU A 1 171 ? -7.674 -11.332 -6.180 1.00 95.62 171 LEU A N 1
ATOM 1230 C CA . LEU A 1 171 ? -7.566 -9.931 -5.769 1.00 95.62 171 LEU A CA 1
ATOM 1231 C C . LEU A 1 171 ? -7.353 -9.031 -6.993 1.00 95.62 171 LEU A C 1
ATOM 1233 O O . LEU A 1 171 ? -6.813 -9.516 -7.979 1.00 95.62 171 LEU A O 1
ATOM 1237 N N . PRO A 1 172 ? -7.763 -7.756 -6.986 1.00 94.50 172 PRO A N 1
ATOM 1238 C CA . PRO A 1 172 ? -7.624 -6.860 -8.134 1.00 94.50 172 PRO A CA 1
ATOM 1239 C C . PRO A 1 172 ? -6.196 -6.661 -8.657 1.00 94.50 172 PRO A C 1
ATOM 1241 O O . PRO A 1 172 ? -6.010 -6.684 -9.875 1.00 94.50 172 PRO A O 1
ATOM 1244 N N . THR A 1 173 ? -5.195 -6.475 -7.787 1.00 97.19 173 THR A N 1
ATOM 1245 C CA . THR A 1 173 ? -3.847 -6.080 -8.232 1.00 97.19 173 THR A CA 1
ATOM 1246 C C . THR A 1 173 ? -2.770 -7.154 -8.032 1.00 97.19 173 THR A C 1
ATOM 1248 O O . THR A 1 173 ? -2.851 -7.948 -7.088 1.00 97.19 173 THR A O 1
ATOM 1251 N N . PRO A 1 174 ? -1.741 -7.207 -8.909 1.00 97.81 174 PRO A N 1
ATOM 1252 C CA . PRO A 1 174 ? -0.632 -8.157 -8.793 1.00 97.81 174 PRO A CA 1
ATOM 1253 C C . PRO A 1 174 ? 0.036 -8.198 -7.414 1.00 97.81 174 PRO A C 1
ATOM 1255 O O . PRO A 1 174 ? 0.230 -9.272 -6.850 1.00 97.81 174 PRO A O 1
ATOM 1258 N N . PHE A 1 175 ? 0.332 -7.040 -6.824 1.00 98.31 175 PHE A N 1
ATOM 1259 C CA . PHE A 1 175 ? 0.995 -6.958 -5.524 1.00 98.31 175 PHE A CA 1
ATOM 1260 C C . PHE A 1 175 ? 0.141 -7.546 -4.395 1.00 98.31 175 PHE A C 1
ATOM 1262 O O . PHE A 1 175 ? 0.653 -8.250 -3.524 1.00 98.31 175 PHE A O 1
ATOM 1269 N N . SER A 1 176 ? -1.174 -7.316 -4.428 1.00 98.06 176 SER A N 1
ATOM 1270 C CA . SER A 1 176 ? -2.111 -7.884 -3.455 1.00 98.06 176 SER A CA 1
ATOM 1271 C C . SER A 1 176 ? -2.150 -9.412 -3.500 1.00 98.06 176 SER A C 1
ATOM 1273 O O . SER A 1 176 ? -2.360 -10.039 -2.464 1.00 98.06 176 SER A O 1
ATOM 1275 N N . ARG A 1 177 ? -1.919 -10.010 -4.678 1.00 97.75 177 ARG A N 1
ATOM 1276 C CA . ARG A 1 177 ? -1.941 -11.466 -4.909 1.00 97.75 177 ARG A CA 1
ATOM 1277 C C . ARG A 1 177 ? -0.678 -12.188 -4.437 1.00 97.75 177 ARG A C 1
ATOM 1279 O O . ARG A 1 177 ? -0.685 -13.414 -4.379 1.00 97.75 177 ARG A O 1
ATOM 1286 N N . LEU A 1 178 ? 0.399 -11.467 -4.128 1.00 98.31 178 LEU A N 1
ATOM 1287 C CA . LEU A 1 178 ? 1.637 -12.082 -3.659 1.00 98.31 178 LEU A CA 1
ATOM 1288 C C . LEU A 1 178 ? 1.470 -12.723 -2.277 1.00 98.31 178 LEU A C 1
ATOM 1290 O O . LEU A 1 178 ? 0.794 -12.189 -1.392 1.00 98.31 178 LEU A O 1
ATOM 1294 N N . SER A 1 179 ? 2.200 -13.818 -2.064 1.00 98.19 179 SER A N 1
ATOM 1295 C CA . SER A 1 179 ? 2.460 -14.349 -0.725 1.00 98.19 179 SER A CA 1
ATOM 1296 C C . SER A 1 179 ? 3.270 -13.356 0.114 1.00 98.19 179 SER A C 1
ATOM 1298 O O . SER A 1 179 ? 3.923 -12.455 -0.420 1.00 98.19 179 SER A O 1
ATOM 1300 N N . TYR A 1 180 ? 3.302 -13.554 1.433 1.00 98.25 180 TYR A N 1
ATOM 1301 C CA . TYR A 1 180 ? 4.150 -12.755 2.323 1.00 98.25 180 TYR A CA 1
ATOM 1302 C C . TYR A 1 180 ? 5.622 -12.734 1.864 1.00 98.25 180 TYR A C 1
ATOM 1304 O O . TYR A 1 180 ? 6.240 -11.673 1.783 1.00 98.25 180 TYR A O 1
ATOM 1312 N N . ALA A 1 181 ? 6.168 -13.893 1.476 1.00 98.38 181 ALA A N 1
ATOM 1313 C CA . ALA A 1 181 ? 7.532 -14.000 0.957 1.00 98.38 181 ALA A CA 1
ATOM 1314 C C . ALA A 1 181 ? 7.720 -13.250 -0.375 1.00 98.38 181 ALA A C 1
ATOM 1316 O O . ALA A 1 181 ? 8.764 -12.635 -0.593 1.00 98.38 181 ALA A O 1
ATOM 1317 N N . GLY A 1 182 ? 6.705 -13.259 -1.245 1.00 98.25 182 GLY A N 1
ATOM 1318 C CA . GLY A 1 182 ? 6.707 -12.491 -2.490 1.00 98.25 182 GLY A CA 1
ATOM 1319 C C . GLY A 1 182 ? 6.738 -10.983 -2.237 1.00 98.25 182 GLY A C 1
ATOM 1320 O O . GLY A 1 182 ? 7.546 -10.273 -2.831 1.00 98.25 182 GLY A O 1
ATOM 1321 N N . LYS A 1 183 ? 5.935 -10.486 -1.291 1.00 98.44 183 LYS A N 1
ATOM 1322 C CA . LYS A 1 183 ? 5.963 -9.067 -0.899 1.00 98.44 183 LYS A CA 1
ATOM 1323 C C . LYS A 1 183 ? 7.310 -8.683 -0.288 1.00 98.44 183 LYS A C 1
ATOM 1325 O O . LYS A 1 183 ? 7.883 -7.671 -0.677 1.00 98.44 183 LYS A O 1
ATOM 1330 N N . ALA A 1 184 ? 7.885 -9.531 0.565 1.00 97.75 184 ALA A N 1
ATOM 1331 C CA . ALA A 1 184 ? 9.240 -9.325 1.077 1.00 97.75 184 ALA A CA 1
ATOM 1332 C C . ALA A 1 184 ? 10.300 -9.312 -0.043 1.00 97.75 184 ALA A C 1
ATOM 1334 O O . ALA A 1 184 ? 11.268 -8.561 0.028 1.00 97.75 184 ALA A O 1
ATOM 1335 N N . ALA A 1 185 ? 10.133 -10.110 -1.103 1.00 97.12 185 ALA A N 1
ATOM 1336 C CA . ALA A 1 185 ? 11.007 -10.056 -2.275 1.00 97.12 185 ALA A CA 1
ATOM 1337 C C . ALA A 1 185 ? 10.881 -8.730 -3.043 1.00 97.12 185 ALA A C 1
ATOM 1339 O O . ALA A 1 185 ? 11.906 -8.176 -3.429 1.00 97.12 185 ALA A O 1
ATOM 1340 N N . VAL A 1 186 ? 9.668 -8.184 -3.190 1.00 96.56 186 VAL A N 1
ATOM 1341 C CA . VAL A 1 186 ? 9.464 -6.838 -3.758 1.00 96.56 186 VAL A CA 1
ATOM 1342 C C . VAL A 1 186 ? 10.217 -5.785 -2.943 1.00 96.56 186 VAL A C 1
ATOM 1344 O O . VAL A 1 186 ? 10.951 -4.989 -3.518 1.00 96.56 186 VAL A O 1
ATOM 1347 N N . PHE A 1 187 ? 10.106 -5.803 -1.611 1.00 95.94 187 PHE A N 1
ATOM 1348 C CA . PHE A 1 187 ? 10.823 -4.843 -0.764 1.00 95.94 187 PHE A CA 1
ATOM 1349 C C . PHE A 1 187 ? 12.345 -5.015 -0.821 1.00 95.94 187 PHE A C 1
ATOM 1351 O O . PHE A 1 187 ? 13.052 -4.017 -0.900 1.00 95.94 187 PHE A O 1
ATOM 1358 N N . ARG A 1 188 ? 12.860 -6.248 -0.925 1.00 94.19 188 ARG A N 1
ATOM 1359 C CA . ARG A 1 188 ? 14.294 -6.478 -1.185 1.00 94.19 188 ARG A CA 1
ATOM 1360 C C . ARG A 1 188 ? 14.766 -5.860 -2.506 1.00 94.19 188 ARG A C 1
ATOM 1362 O O . ARG A 1 188 ? 15.890 -5.372 -2.560 1.00 94.19 188 ARG A O 1
ATOM 1369 N N . LEU A 1 189 ? 13.935 -5.869 -3.552 1.00 91.62 189 LEU A N 1
ATOM 1370 C CA . LEU A 1 189 ? 14.250 -5.216 -4.832 1.00 91.62 189 LEU A CA 1
ATOM 1371 C C . LEU A 1 189 ? 14.192 -3.686 -4.750 1.00 91.62 189 LEU A C 1
ATOM 1373 O O . LEU A 1 189 ? 14.921 -3.027 -5.478 1.00 91.62 189 LEU A O 1
ATOM 1377 N N . LEU A 1 190 ? 13.336 -3.124 -3.892 1.00 89.81 190 LEU A N 1
ATOM 1378 C CA . LEU A 1 190 ? 13.263 -1.675 -3.668 1.00 89.81 190 LEU A CA 1
ATOM 1379 C C . LEU A 1 190 ? 14.411 -1.161 -2.788 1.00 89.81 190 LEU A C 1
ATOM 1381 O O . LEU A 1 190 ? 14.918 -0.068 -3.017 1.00 89.81 190 LEU A O 1
ATOM 1385 N N . GLU A 1 191 ? 14.802 -1.931 -1.772 1.00 86.75 191 GLU A N 1
ATOM 1386 C CA . GLU A 1 191 ? 15.895 -1.593 -0.853 1.00 86.75 191 GLU A CA 1
ATOM 1387 C C . GLU A 1 191 ? 17.278 -1.843 -1.464 1.00 86.75 191 GLU A C 1
ATOM 1389 O O . GLU A 1 191 ? 18.229 -1.107 -1.182 1.00 86.75 191 GLU A O 1
ATOM 1394 N N . GLY A 1 192 ? 17.392 -2.884 -2.292 1.00 81.12 192 GLY A N 1
ATOM 1395 C CA . GLY A 1 192 ? 18.549 -3.122 -3.142 1.00 81.12 192 GLY A CA 1
ATOM 1396 C C . GLY A 1 192 ? 18.511 -2.265 -4.413 1.00 81.12 192 GLY A C 1
ATOM 1397 O O . GLY A 1 192 ? 17.462 -1.749 -4.793 1.00 81.12 192 GLY A O 1
ATOM 1398 N N . PRO A 1 193 ? 19.642 -2.105 -5.117 1.00 70.25 193 PRO A N 1
ATOM 1399 C CA . PRO A 1 193 ? 19.619 -1.512 -6.443 1.00 70.25 193 PRO A CA 1
ATOM 1400 C C . PRO A 1 193 ? 19.024 -2.528 -7.422 1.00 70.25 193 PRO A C 1
ATOM 1402 O O . PRO A 1 193 ? 19.708 -3.465 -7.824 1.00 70.25 193 PRO A O 1
ATOM 1405 N N . ASP A 1 194 ? 17.762 -2.355 -7.811 1.00 81.19 194 ASP A N 1
ATOM 1406 C CA . ASP A 1 194 ? 17.204 -2.998 -9.001 1.00 81.19 194 ASP A CA 1
ATOM 1407 C C . ASP A 1 194 ? 17.753 -2.292 -10.252 1.00 81.19 194 ASP A C 1
ATOM 1409 O O . ASP A 1 194 ? 17.278 -1.200 -10.584 1.00 81.19 194 ASP A O 1
ATOM 1413 N N . PRO A 1 195 ? 18.747 -2.869 -10.957 1.00 85.00 195 PRO A N 1
ATOM 1414 C CA . PRO A 1 195 ? 19.486 -2.127 -11.973 1.00 85.00 195 PRO A CA 1
ATOM 1415 C C . PRO A 1 195 ? 18.589 -1.709 -13.137 1.00 85.00 195 PRO A C 1
ATOM 1417 O O . PRO A 1 195 ? 18.691 -0.582 -13.606 1.00 85.00 195 PRO A O 1
ATOM 1420 N N . ALA A 1 196 ? 17.655 -2.577 -13.539 1.00 85.50 196 ALA A N 1
ATOM 1421 C CA . ALA A 1 196 ? 16.747 -2.313 -14.649 1.00 85.50 196 ALA A CA 1
ATOM 1422 C C . ALA A 1 196 ? 15.756 -1.187 -14.325 1.00 85.50 196 ALA A C 1
ATOM 1424 O O . ALA A 1 196 ? 15.478 -0.340 -15.169 1.00 85.50 196 ALA A O 1
ATOM 1425 N N . LEU A 1 197 ? 15.230 -1.152 -13.095 1.00 85.69 197 LEU A N 1
ATOM 1426 C CA . LEU A 1 197 ? 14.334 -0.074 -12.678 1.00 85.69 197 LEU A CA 1
ATOM 1427 C C . LEU A 1 197 ? 15.088 1.250 -12.509 1.00 85.69 197 LEU A C 1
ATOM 1429 O O . LEU A 1 197 ? 14.580 2.295 -12.913 1.00 85.69 197 LEU A O 1
ATOM 1433 N N . VAL A 1 198 ? 16.284 1.212 -11.919 1.00 88.06 198 VAL A N 1
ATOM 1434 C CA . VAL A 1 198 ? 17.134 2.398 -11.755 1.00 88.06 198 VAL A CA 1
ATOM 1435 C C . VAL A 1 198 ? 17.486 2.988 -13.116 1.00 88.06 198 VAL A C 1
ATOM 1437 O O . VAL A 1 198 ? 17.269 4.177 -13.322 1.00 88.06 198 VAL A O 1
ATOM 1440 N N . GLU A 1 199 ? 17.943 2.161 -14.055 1.00 89.00 199 GLU A N 1
ATOM 1441 C CA . GLU A 1 199 ? 18.281 2.580 -15.416 1.00 89.00 199 GLU A CA 1
ATOM 1442 C C . GLU A 1 199 ? 17.070 3.173 -16.145 1.00 89.00 199 GLU A C 1
ATOM 1444 O O . GLU A 1 199 ? 17.163 4.264 -16.712 1.00 89.00 199 GLU A O 1
ATOM 1449 N N . ALA A 1 200 ? 15.912 2.509 -16.064 1.00 88.06 200 ALA A N 1
ATOM 1450 C CA . ALA A 1 200 ? 14.680 2.989 -16.677 1.00 88.06 200 ALA A CA 1
ATOM 1451 C C . ALA A 1 200 ? 14.258 4.359 -16.120 1.00 88.06 200 ALA A C 1
ATOM 1453 O O . ALA A 1 200 ? 13.883 5.247 -16.880 1.00 88.06 200 ALA A O 1
ATOM 1454 N N . LEU A 1 201 ? 14.338 4.572 -14.804 1.00 87.56 201 LEU A N 1
ATOM 1455 C CA . LEU A 1 201 ? 13.992 5.863 -14.207 1.00 87.56 201 LEU A CA 1
ATOM 1456 C C . LEU A 1 201 ? 15.031 6.942 -14.540 1.00 87.56 201 LEU A C 1
ATOM 1458 O O . LEU A 1 201 ? 14.654 8.031 -14.973 1.00 87.56 201 LEU A O 1
ATOM 1462 N N . ASP A 1 202 ? 16.323 6.646 -14.388 1.00 88.81 202 ASP A N 1
ATOM 1463 C CA . ASP A 1 202 ? 17.414 7.597 -14.630 1.00 88.81 202 ASP A CA 1
ATOM 1464 C C . ASP A 1 202 ? 17.465 8.085 -16.085 1.00 88.81 202 ASP A C 1
ATOM 1466 O O . ASP A 1 202 ? 17.798 9.249 -16.327 1.00 88.81 202 ASP A O 1
ATOM 1470 N N . ALA A 1 203 ? 17.073 7.246 -17.053 1.00 90.69 203 ALA A N 1
ATOM 1471 C CA . ALA A 1 203 ? 16.971 7.627 -18.463 1.00 90.69 203 ALA A CA 1
ATOM 1472 C C . ALA A 1 203 ? 15.977 8.779 -18.709 1.00 90.69 203 ALA A C 1
ATOM 1474 O O . ALA A 1 203 ? 16.158 9.569 -19.637 1.00 90.69 203 ALA A O 1
ATOM 1475 N N . HIS A 1 204 ? 14.950 8.901 -17.863 1.00 89.81 204 HIS A N 1
ATOM 1476 C CA . HIS A 1 204 ? 13.880 9.891 -18.002 1.00 89.81 204 HIS A CA 1
ATOM 1477 C C . HIS A 1 204 ? 13.916 11.000 -16.938 1.00 89.81 204 HIS A C 1
ATOM 1479 O O . HIS A 1 204 ? 13.081 11.909 -16.975 1.00 89.81 204 HIS A O 1
ATOM 1485 N N . LEU A 1 205 ? 14.873 10.960 -16.006 1.00 89.19 205 LEU A N 1
ATOM 1486 C CA . LEU A 1 205 ? 15.057 12.005 -15.002 1.00 89.19 205 LEU A CA 1
ATOM 1487 C C . LEU A 1 205 ? 15.876 13.186 -15.560 1.00 89.19 205 LEU A C 1
ATOM 1489 O O . LEU A 1 205 ? 16.902 12.986 -16.218 1.00 89.19 205 LEU A O 1
ATOM 1493 N N . PRO A 1 206 ? 15.457 14.438 -15.298 1.00 87.25 206 PRO A N 1
ATOM 1494 C CA . PRO A 1 206 ? 16.258 15.613 -15.622 1.00 87.25 206 PRO A CA 1
ATOM 1495 C C . PRO A 1 206 ? 17.432 15.765 -14.643 1.00 87.25 206 PRO A C 1
ATOM 1497 O O . PRO A 1 206 ? 17.372 15.299 -13.507 1.00 87.25 206 PRO A O 1
ATOM 1500 N N . GLU A 1 207 ? 18.486 16.477 -15.043 1.00 87.06 207 GLU A N 1
ATOM 1501 C CA . GLU A 1 207 ? 19.504 16.941 -14.087 1.00 87.06 207 GLU A CA 1
ATOM 1502 C C . GLU A 1 207 ? 18.888 17.951 -13.094 1.00 87.06 207 GLU A C 1
ATOM 1504 O O . GLU A 1 207 ? 18.028 18.738 -13.504 1.00 87.06 207 GLU A O 1
ATOM 1509 N N . PRO A 1 208 ? 19.276 17.958 -11.799 1.00 86.62 208 PRO A N 1
ATOM 1510 C CA . PRO A 1 208 ? 20.335 17.167 -11.150 1.00 86.62 208 PRO A CA 1
ATOM 1511 C C . PRO A 1 208 ? 19.855 15.817 -10.572 1.00 86.62 208 PRO A C 1
ATOM 1513 O O . PRO A 1 208 ? 20.522 15.232 -9.724 1.00 86.62 208 PRO A O 1
ATOM 1516 N N . LEU A 1 209 ? 18.660 15.346 -10.945 1.00 86.06 209 LEU A N 1
ATOM 1517 C CA . LEU A 1 209 ? 18.040 14.154 -10.350 1.00 86.06 209 LEU A CA 1
ATOM 1518 C C . LEU A 1 209 ? 18.540 12.838 -10.957 1.00 86.06 209 LEU A C 1
ATOM 1520 O O . LEU A 1 209 ? 18.213 11.770 -10.437 1.00 86.06 209 LEU A O 1
ATOM 1524 N N . LYS A 1 210 ? 19.335 12.871 -12.026 1.00 85.88 210 LYS A N 1
ATOM 1525 C CA . LYS A 1 210 ? 19.940 11.648 -12.556 1.00 85.88 210 LYS A CA 1
ATOM 1526 C C . LYS A 1 210 ? 20.811 10.974 -11.500 1.00 85.88 210 LYS A C 1
ATOM 1528 O O . LYS A 1 210 ? 21.466 11.641 -10.703 1.00 85.88 210 LYS A O 1
ATOM 1533 N N . ARG A 1 211 ? 20.838 9.640 -11.507 1.00 86.06 211 ARG A N 1
ATOM 1534 C CA . ARG A 1 211 ? 21.576 8.794 -10.550 1.00 86.06 211 ARG A CA 1
ATOM 1535 C C . ARG A 1 211 ? 21.056 8.877 -9.114 1.00 86.06 211 ARG A C 1
ATOM 1537 O O . ARG A 1 211 ? 21.659 8.290 -8.218 1.00 86.06 211 ARG A O 1
ATOM 1544 N N . THR A 1 212 ? 19.938 9.568 -8.874 1.00 86.94 212 THR A N 1
ATOM 1545 C CA . THR A 1 212 ? 19.296 9.609 -7.549 1.00 86.94 212 THR A CA 1
ATOM 1546 C C . THR A 1 212 ? 18.186 8.564 -7.400 1.00 86.94 212 THR A C 1
ATOM 1548 O O . THR A 1 212 ? 17.744 8.312 -6.278 1.00 86.94 212 THR A O 1
ATOM 1551 N N . ALA A 1 213 ? 17.807 7.872 -8.487 1.00 84.62 213 ALA A N 1
ATOM 1552 C CA . ALA A 1 213 ? 16.742 6.869 -8.487 1.00 84.62 213 ALA A CA 1
ATOM 1553 C C . ALA A 1 213 ? 16.980 5.732 -7.480 1.00 84.62 213 ALA A C 1
ATOM 1555 O O . ALA A 1 213 ? 16.074 5.390 -6.726 1.00 84.62 213 ALA A O 1
ATOM 1556 N N . SER A 1 214 ? 18.203 5.197 -7.399 1.00 85.00 214 SER A N 1
ATOM 1557 C CA . SER A 1 214 ? 18.551 4.134 -6.438 1.00 85.00 214 SER A CA 1
ATOM 1558 C C . SER A 1 214 ? 18.333 4.569 -4.980 1.00 85.00 214 SER A C 1
ATOM 1560 O O . SER A 1 214 ? 17.677 3.877 -4.201 1.00 85.00 214 SER A O 1
ATOM 1562 N N . GLY A 1 215 ? 18.809 5.768 -4.622 1.00 84.69 215 GLY A N 1
ATOM 1563 C CA . GLY A 1 215 ? 18.618 6.327 -3.283 1.00 84.69 215 GLY A CA 1
ATOM 1564 C C . GLY A 1 215 ? 17.145 6.578 -2.959 1.00 84.69 215 GLY A C 1
ATOM 1565 O O . GLY A 1 215 ? 16.699 6.265 -1.854 1.00 84.69 215 GLY A O 1
ATOM 1566 N N . LEU A 1 216 ? 16.374 7.081 -3.930 1.00 84.25 216 LEU A N 1
ATOM 1567 C CA . LEU A 1 216 ? 14.939 7.287 -3.757 1.00 84.25 216 LEU A CA 1
ATOM 1568 C C . LEU A 1 216 ? 14.192 5.968 -3.548 1.00 84.25 216 LEU A C 1
ATOM 1570 O O . LEU A 1 216 ? 13.338 5.906 -2.670 1.00 84.25 216 LEU A O 1
ATOM 1574 N N . LEU A 1 217 ? 14.480 4.931 -4.336 1.00 86.00 217 LEU A N 1
ATOM 1575 C CA . LEU A 1 217 ? 13.802 3.636 -4.218 1.00 86.00 217 LEU A CA 1
ATOM 1576 C C . LEU A 1 217 ? 14.050 3.004 -2.850 1.00 86.00 217 LEU A C 1
ATOM 1578 O O . LEU A 1 217 ? 13.099 2.561 -2.204 1.00 86.00 217 LEU A O 1
ATOM 1582 N N . ARG A 1 218 ? 15.294 3.074 -2.362 1.00 85.62 218 ARG A N 1
ATOM 1583 C CA . ARG A 1 218 ? 15.644 2.602 -1.021 1.00 85.62 218 ARG A CA 1
ATOM 1584 C C . ARG A 1 218 ? 14.922 3.390 0.070 1.00 85.62 218 ARG A C 1
ATOM 1586 O O . ARG A 1 218 ? 14.387 2.793 1.001 1.00 85.62 218 ARG A O 1
ATOM 1593 N N . PHE A 1 219 ? 14.882 4.718 -0.052 1.00 87.19 219 PHE A N 1
ATOM 1594 C CA . PHE A 1 219 ? 14.123 5.569 0.865 1.00 87.19 219 PHE A CA 1
ATOM 1595 C C . PHE A 1 219 ? 12.629 5.225 0.844 1.00 87.19 219 PHE A C 1
ATOM 1597 O O . PHE A 1 219 ? 12.017 5.073 1.896 1.00 87.19 219 PHE A O 1
ATOM 1604 N N . LEU A 1 220 ? 12.050 5.054 -0.346 1.00 87.56 220 LEU A N 1
ATOM 1605 C CA . LEU A 1 220 ? 10.642 4.724 -0.524 1.00 87.56 220 LEU A CA 1
ATOM 1606 C C . LEU A 1 220 ? 10.300 3.360 0.089 1.00 87.56 220 LEU A C 1
ATOM 1608 O O . LEU A 1 220 ? 9.289 3.258 0.776 1.00 87.56 220 LEU A O 1
ATOM 1612 N N . GLY A 1 221 ? 11.136 2.336 -0.115 1.00 88.25 221 GLY A N 1
ATOM 1613 C CA . GLY A 1 221 ? 10.954 1.012 0.487 1.00 88.25 221 GLY A CA 1
ATOM 1614 C C . GLY A 1 221 ? 10.826 1.086 2.011 1.00 88.25 221 GLY A C 1
ATOM 1615 O O . GLY A 1 221 ? 9.823 0.639 2.564 1.00 88.25 221 GLY A O 1
ATOM 1616 N N . GLY A 1 222 ? 11.779 1.744 2.678 1.00 89.50 222 GLY A N 1
ATOM 1617 C CA . GLY A 1 222 ? 11.723 1.952 4.129 1.00 89.50 222 GLY A CA 1
ATOM 1618 C C . GLY A 1 222 ? 10.518 2.793 4.563 1.00 89.50 222 GLY A C 1
ATOM 1619 O O . GLY A 1 222 ? 9.737 2.371 5.416 1.00 89.50 222 GLY A O 1
ATOM 1620 N N . ALA A 1 223 ? 10.302 3.940 3.912 1.00 90.19 223 ALA A N 1
ATOM 1621 C CA . ALA A 1 223 ? 9.226 4.866 4.254 1.00 90.19 223 ALA A CA 1
ATOM 1622 C C . ALA A 1 223 ? 7.832 4.227 4.144 1.00 90.19 223 ALA A C 1
ATOM 1624 O O . ALA A 1 223 ? 6.953 4.526 4.949 1.00 90.19 223 ALA A O 1
ATOM 1625 N N . LEU A 1 224 ? 7.601 3.334 3.176 1.00 94.38 224 LEU A N 1
ATOM 1626 C CA . LEU A 1 224 ? 6.319 2.637 3.043 1.00 94.38 224 LEU A CA 1
ATOM 1627 C C . LEU A 1 224 ? 6.038 1.699 4.220 1.00 94.38 224 LEU A C 1
ATOM 1629 O O . LEU A 1 224 ? 4.897 1.640 4.680 1.00 94.38 224 LEU A O 1
ATOM 1633 N N . LEU A 1 225 ? 7.055 0.993 4.722 1.00 95.44 225 LEU A N 1
ATOM 1634 C CA . LEU A 1 225 ? 6.915 0.115 5.886 1.00 95.44 225 LEU A CA 1
ATOM 1635 C C . LEU A 1 225 ? 6.725 0.929 7.171 1.00 95.44 225 LEU A C 1
ATOM 1637 O O . LEU A 1 225 ? 5.863 0.598 7.985 1.00 95.44 225 LEU A O 1
ATOM 1641 N N . GLU A 1 226 ? 7.461 2.031 7.320 1.00 93.62 226 GLU A N 1
ATOM 1642 C CA . GLU A 1 226 ? 7.324 2.955 8.450 1.00 93.62 226 GLU A CA 1
ATOM 1643 C C . GLU A 1 226 ? 5.944 3.617 8.485 1.00 93.62 226 GLU A C 1
ATOM 1645 O O . GLU A 1 226 ? 5.278 3.605 9.521 1.00 93.62 226 GLU A O 1
ATOM 1650 N N . LEU A 1 227 ? 5.467 4.140 7.350 1.00 94.38 227 LEU A N 1
ATOM 1651 C CA . LEU A 1 227 ? 4.122 4.704 7.233 1.00 94.38 227 LEU A CA 1
ATOM 1652 C C . LEU A 1 227 ? 3.054 3.646 7.513 1.00 94.38 227 LEU A C 1
ATOM 1654 O O . LEU A 1 227 ? 2.065 3.939 8.181 1.00 94.38 227 LEU A O 1
ATOM 1658 N N . ALA A 1 228 ? 3.244 2.415 7.039 1.00 96.06 228 ALA A N 1
ATOM 1659 C CA . ALA A 1 228 ? 2.314 1.330 7.314 1.00 96.06 228 ALA A CA 1
ATOM 1660 C C . ALA A 1 228 ? 2.242 0.993 8.811 1.00 96.06 228 ALA A C 1
ATOM 1662 O O . ALA A 1 228 ? 1.145 0.878 9.363 1.00 96.06 228 ALA A O 1
ATOM 1663 N N . ALA A 1 229 ? 3.389 0.908 9.486 1.00 94.25 229 ALA A N 1
ATOM 1664 C CA . ALA A 1 229 ? 3.445 0.690 10.926 1.00 94.25 229 ALA A CA 1
ATOM 1665 C C . ALA A 1 229 ? 2.811 1.859 11.701 1.00 94.25 229 ALA A C 1
ATOM 1667 O O . ALA A 1 229 ? 1.952 1.637 12.556 1.00 94.25 229 ALA A O 1
ATOM 1668 N N . LEU A 1 230 ? 3.167 3.101 11.354 1.00 93.88 230 LEU A N 1
ATOM 1669 C CA . LEU A 1 230 ? 2.617 4.314 11.960 1.00 93.88 230 LEU A CA 1
ATOM 1670 C C . LEU A 1 230 ? 1.094 4.377 11.803 1.00 93.88 230 LEU A C 1
ATOM 1672 O O . LEU A 1 230 ? 0.368 4.566 12.776 1.00 93.88 230 LEU A O 1
ATOM 1676 N N . GLY A 1 231 ? 0.588 4.194 10.586 1.00 93.69 231 GLY A N 1
ATOM 1677 C CA . GLY A 1 231 ? -0.842 4.249 10.306 1.00 93.69 231 GLY A CA 1
ATOM 1678 C C . GLY A 1 231 ? -1.628 3.130 10.984 1.00 93.69 231 GLY A C 1
ATOM 1679 O O . GLY A 1 231 ? -2.704 3.378 11.518 1.00 93.69 231 GLY A O 1
ATOM 1680 N N . GLY A 1 232 ? -1.090 1.906 10.993 1.00 93.50 232 GLY A N 1
ATOM 1681 C CA . GLY A 1 232 ? -1.774 0.733 11.538 1.00 93.50 232 GLY A CA 1
ATOM 1682 C C . GLY A 1 232 ? -1.825 0.708 13.066 1.00 93.50 232 GLY A C 1
ATOM 1683 O O . GLY A 1 232 ? -2.767 0.163 13.645 1.00 93.50 232 GLY A O 1
ATOM 1684 N N . LEU A 1 233 ? -0.827 1.306 13.723 1.00 94.00 233 LEU A N 1
ATOM 1685 C CA . LEU A 1 233 ? -0.706 1.305 15.182 1.00 94.00 233 LEU A CA 1
ATOM 1686 C C . LEU A 1 233 ? -1.121 2.628 15.844 1.00 94.00 233 LEU A C 1
ATOM 1688 O O . LEU A 1 233 ? -1.233 2.663 17.068 1.00 94.00 233 LEU A O 1
ATOM 1692 N N . SER A 1 234 ? -1.395 3.678 15.066 1.00 93.44 234 SER A N 1
ATOM 1693 C CA . SER A 1 234 ? -1.883 4.969 15.571 1.00 93.44 234 SER A CA 1
ATOM 1694 C C . SER A 1 234 ? -3.408 5.040 15.702 1.00 93.44 234 SER A C 1
ATOM 1696 O O . SER A 1 234 ? -4.163 4.120 15.379 1.00 93.44 234 SER A O 1
ATOM 1698 N N . GLU A 1 235 ? -3.876 6.186 16.186 1.00 94.12 235 GLU A N 1
ATOM 1699 C CA . GLU A 1 235 ? -5.276 6.542 16.362 1.00 94.12 235 GLU A CA 1
ATOM 1700 C C . GLU A 1 235 ? -5.966 6.968 15.058 1.00 94.12 235 GLU A C 1
ATOM 1702 O O . GLU A 1 235 ? -7.177 7.184 15.069 1.00 94.12 235 GLU A O 1
ATOM 1707 N N . TRP A 1 236 ? -5.241 7.096 13.938 1.00 94.06 236 TRP A N 1
ATOM 1708 C CA . TRP A 1 236 ? -5.749 7.748 12.723 1.00 94.06 236 TRP A CA 1
ATOM 1709 C C . TRP A 1 236 ? -7.089 7.181 12.241 1.00 94.06 236 TRP A C 1
ATOM 1711 O O . TRP A 1 236 ? -8.007 7.939 11.942 1.00 94.06 236 TRP A O 1
ATOM 1721 N N . GLY A 1 237 ? -7.235 5.851 12.222 1.00 93.19 237 GLY A N 1
ATOM 1722 C CA . GLY A 1 237 ? -8.452 5.186 11.740 1.00 93.19 237 GLY A CA 1
ATOM 1723 C C . GLY A 1 237 ? -9.693 5.399 12.612 1.00 93.19 237 GLY A C 1
ATOM 1724 O O . GLY A 1 237 ? -10.807 5.150 12.154 1.00 93.19 237 GLY A O 1
ATOM 1725 N N . VAL A 1 238 ? -9.514 5.857 13.854 1.00 94.88 238 VAL A N 1
ATOM 1726 C CA . VAL A 1 238 ? -10.597 6.097 14.820 1.00 94.88 238 VAL A CA 1
ATOM 1727 C C . VAL A 1 238 ? -10.655 7.547 15.305 1.00 94.88 238 VAL A C 1
ATOM 1729 O O . VAL A 1 238 ? -11.560 7.886 16.067 1.00 94.88 238 VAL A O 1
ATOM 1732 N N . PHE A 1 239 ? -9.736 8.413 14.879 1.00 94.00 239 PHE A N 1
ATOM 1733 C CA . PHE A 1 239 ? -9.727 9.826 15.235 1.00 94.00 239 PHE A CA 1
ATOM 1734 C C . PHE A 1 239 ? -10.734 10.605 14.386 1.00 94.00 239 PHE A C 1
ATOM 1736 O O . PHE A 1 239 ? -10.655 10.630 13.159 1.00 94.00 239 PHE A O 1
ATOM 1743 N N . ASP A 1 240 ? -11.671 11.273 15.050 1.00 93.38 240 ASP A N 1
ATOM 1744 C CA . ASP A 1 240 ? -12.577 12.224 14.421 1.00 93.38 240 ASP A CA 1
ATOM 1745 C C . ASP A 1 240 ? -11.958 13.634 14.477 1.00 93.38 240 ASP A C 1
ATOM 1747 O O . ASP A 1 240 ? -11.840 14.210 15.565 1.00 93.38 240 ASP A O 1
ATOM 1751 N N . PRO A 1 241 ? -11.575 14.225 13.329 1.00 90.12 241 PRO A N 1
ATOM 1752 C CA . PRO A 1 241 ? -10.948 15.542 13.293 1.00 90.12 241 PRO A CA 1
ATOM 1753 C C . PRO A 1 241 ? -11.903 16.686 13.651 1.00 90.12 241 PRO A C 1
ATOM 1755 O O . PRO A 1 241 ? -11.439 17.742 14.085 1.00 90.12 241 PRO A O 1
ATOM 1758 N N . THR A 1 242 ? -13.218 16.501 13.494 1.00 95.12 242 THR A N 1
ATOM 1759 C CA . THR A 1 242 ? -14.222 17.522 13.812 1.00 95.12 242 THR A CA 1
ATOM 1760 C C . THR A 1 242 ? -14.428 17.614 15.317 1.00 95.12 242 THR A C 1
ATOM 1762 O O . THR A 1 242 ? -14.375 18.705 15.882 1.00 95.12 242 THR A O 1
ATOM 1765 N N . THR A 1 243 ? -14.618 16.475 15.987 1.00 95.25 243 THR A N 1
ATOM 1766 C CA . THR A 1 243 ? -14.816 16.443 17.447 1.00 95.25 243 THR A CA 1
ATOM 1767 C C . THR A 1 243 ? -13.506 16.380 18.234 1.00 95.25 243 THR A C 1
ATOM 1769 O O . THR A 1 243 ? -13.518 16.576 19.449 1.00 95.25 243 THR A O 1
ATOM 1772 N N . ARG A 1 244 ? -12.376 16.135 17.553 1.00 92.06 244 ARG A N 1
ATOM 1773 C CA . ARG A 1 244 ? -11.044 15.890 18.134 1.00 92.06 244 ARG A CA 1
ATOM 1774 C C . ARG A 1 244 ? -11.060 14.769 19.174 1.00 92.06 244 ARG A C 1
ATOM 1776 O O . ARG A 1 244 ? -10.394 14.854 20.205 1.00 92.06 244 ARG A O 1
ATOM 1783 N N . ARG A 1 245 ? -11.854 13.728 18.923 1.00 92.12 245 ARG A N 1
ATOM 1784 C CA . ARG A 1 245 ? -12.052 12.595 19.834 1.00 92.12 245 ARG A CA 1
ATOM 1785 C C . ARG A 1 245 ? -11.849 11.271 19.117 1.00 92.12 245 ARG A C 1
ATOM 1787 O O . ARG A 1 245 ? -11.995 11.171 17.902 1.00 92.12 245 ARG A O 1
ATOM 1794 N N . LEU A 1 246 ? -11.532 10.243 19.896 1.00 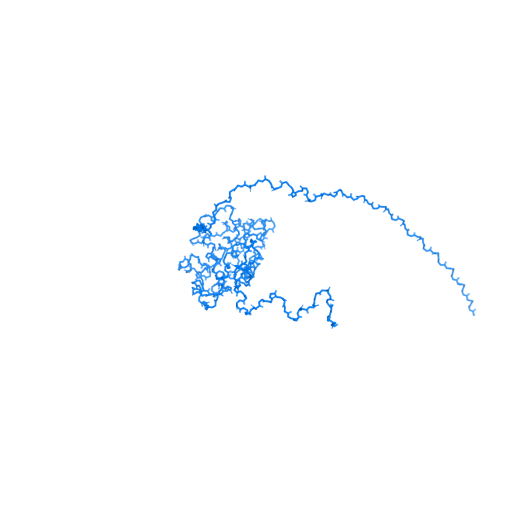92.12 246 LEU A N 1
ATOM 1795 C CA . LEU A 1 246 ? -11.503 8.871 19.407 1.00 92.12 246 LEU A CA 1
ATOM 1796 C C . LEU A 1 246 ? -12.928 8.314 19.377 1.00 92.12 246 LEU A C 1
ATOM 1798 O O . LEU A 1 246 ? -13.656 8.386 20.363 1.00 92.12 246 LEU A O 1
ATOM 1802 N N . THR A 1 247 ? -13.309 7.744 18.241 1.00 94.19 247 THR A N 1
ATOM 1803 C CA . THR A 1 247 ? -14.613 7.100 18.002 1.00 94.19 247 THR A CA 1
ATOM 1804 C C . THR A 1 247 ? -14.634 5.632 18.436 1.00 94.19 247 THR A C 1
ATOM 1806 O O . THR A 1 247 ? -15.688 5.004 18.468 1.00 94.19 247 THR A O 1
ATOM 1809 N N . GLY A 1 248 ? -13.474 5.079 18.789 1.00 91.88 248 GLY A N 1
ATOM 1810 C CA . GLY A 1 248 ? -13.306 3.708 19.246 1.00 91.88 248 GLY A CA 1
ATOM 1811 C C . GLY A 1 248 ? -11.887 3.460 19.745 1.00 91.88 248 GLY A C 1
ATOM 1812 O O . GLY A 1 248 ? -11.040 4.354 19.722 1.00 91.88 248 GLY A O 1
ATOM 1813 N N . ARG A 1 249 ? -11.618 2.232 20.198 1.00 91.75 249 ARG A N 1
ATOM 1814 C CA . ARG A 1 249 ? -10.277 1.834 20.642 1.00 91.75 249 ARG A CA 1
ATOM 1815 C C . ARG A 1 249 ? -9.387 1.523 19.424 1.00 91.75 249 ARG A C 1
ATOM 1817 O O . ARG A 1 249 ? -9.747 0.624 18.658 1.00 91.75 249 ARG A O 1
ATOM 1824 N N . PRO A 1 250 ? -8.234 2.200 19.254 1.00 94.50 250 PRO A N 1
ATOM 1825 C CA . PRO A 1 250 ? -7.304 1.933 18.156 1.00 94.50 250 PRO A CA 1
ATOM 1826 C C . PRO A 1 250 ? -6.840 0.472 18.105 1.00 94.50 250 PRO A C 1
ATOM 1828 O O . PRO A 1 250 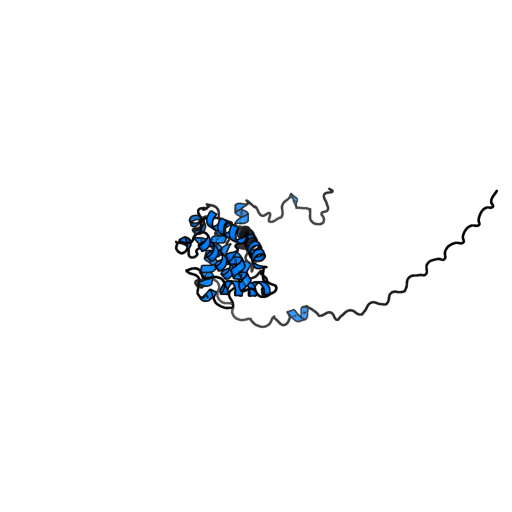? -6.763 -0.209 19.133 1.00 94.50 250 PRO A O 1
ATOM 1831 N N . VAL A 1 251 ? -6.496 -0.019 16.910 1.00 94.75 251 VAL A N 1
ATOM 1832 C CA . VAL A 1 251 ? -5.950 -1.377 16.722 1.00 94.75 251 VAL A CA 1
ATOM 1833 C C . VAL A 1 251 ? -4.635 -1.541 17.477 1.00 94.75 251 VAL A C 1
ATOM 1835 O O . VAL A 1 251 ? -4.518 -2.475 18.268 1.00 94.75 251 VAL A O 1
ATOM 1838 N N . GLY A 1 252 ? -3.703 -0.593 17.334 1.00 92.75 252 GLY A N 1
ATOM 1839 C CA . GLY A 1 252 ? -2.423 -0.633 18.046 1.00 92.75 252 GLY A CA 1
ATOM 1840 C C . GLY A 1 252 ? -2.580 -0.755 19.563 1.00 92.75 252 GLY A C 1
ATOM 1841 O O . GLY A 1 252 ? -1.869 -1.530 20.200 1.00 92.75 252 GLY A O 1
ATOM 1842 N N . TRP A 1 253 ? -3.578 -0.084 20.148 1.00 93.81 253 TRP A N 1
ATOM 1843 C CA . TRP A 1 253 ? -3.857 -0.177 21.584 1.00 93.81 253 TRP A CA 1
ATOM 1844 C C . TRP A 1 253 ? -4.393 -1.546 22.005 1.00 93.81 253 TRP A C 1
ATOM 1846 O O . TRP A 1 253 ? -4.131 -1.996 23.117 1.00 93.81 253 TRP A O 1
ATOM 1856 N N . ARG A 1 254 ? -5.172 -2.207 21.144 1.00 93.25 254 ARG A N 1
ATOM 1857 C CA . ARG A 1 254 ? -5.661 -3.566 21.409 1.00 93.25 254 ARG A CA 1
ATOM 1858 C C . ARG A 1 254 ? -4.520 -4.574 21.343 1.00 93.25 254 ARG A C 1
ATOM 1860 O O . ARG A 1 254 ? -4.361 -5.345 22.279 1.00 93.25 254 ARG A O 1
ATOM 1867 N N . LEU A 1 255 ? -3.708 -4.507 20.289 1.00 93.12 255 LEU A N 1
ATOM 1868 C CA . LEU A 1 255 ? -2.601 -5.440 20.060 1.00 93.12 255 LEU A CA 1
ATOM 1869 C C . LEU A 1 255 ? -1.493 -5.324 21.115 1.00 93.12 255 LEU A C 1
ATOM 1871 O O . LEU A 1 255 ? -0.927 -6.329 21.523 1.00 93.12 255 LEU A O 1
ATOM 1875 N N . SER A 1 256 ? -1.199 -4.108 21.580 1.00 92.12 256 SER A N 1
ATOM 1876 C CA . SER A 1 256 ? -0.200 -3.868 22.634 1.00 92.12 256 SER A CA 1
ATOM 1877 C C . SER A 1 256 ? -0.733 -4.075 24.055 1.00 92.12 256 SER A C 1
ATOM 1879 O O . SER A 1 256 ? 0.031 -3.984 25.013 1.00 92.12 256 SER A O 1
ATOM 1881 N N . GLY A 1 257 ? -2.045 -4.269 24.223 1.00 89.38 257 GLY A N 1
ATOM 1882 C CA . GLY A 1 257 ? -2.681 -4.224 25.538 1.00 89.38 257 GLY A CA 1
ATOM 1883 C C . GLY A 1 257 ? -2.632 -2.838 26.193 1.00 89.38 257 GLY A C 1
ATOM 1884 O O . GLY A 1 257 ? -2.881 -2.725 27.393 1.00 89.38 257 GLY A O 1
ATOM 1885 N N . TYR A 1 258 ? -2.339 -1.772 25.437 1.00 86.00 258 TYR A N 1
ATOM 1886 C CA . TYR A 1 258 ? -2.278 -0.418 25.973 1.00 86.00 258 TYR A CA 1
ATOM 1887 C C . TYR A 1 258 ? -3.627 -0.009 26.569 1.00 86.00 258 TYR A C 1
ATOM 1889 O O . TYR A 1 258 ? -4.659 0.043 25.885 1.00 86.00 258 TYR A O 1
ATOM 1897 N N . VAL A 1 259 ? -3.600 0.285 27.866 1.00 81.06 259 VAL A N 1
ATOM 1898 C CA . VAL A 1 259 ? -4.713 0.875 28.603 1.00 81.06 259 VAL A CA 1
ATOM 1899 C C . VAL A 1 259 ? -4.422 2.371 28.735 1.00 81.06 259 VAL A C 1
ATOM 1901 O O . VAL A 1 259 ? -3.453 2.734 29.415 1.00 81.06 259 VAL A O 1
ATOM 1904 N N . PRO A 1 260 ? -5.210 3.240 28.075 1.00 73.69 260 PRO A N 1
ATOM 1905 C CA . PRO A 1 260 ? -5.021 4.680 28.160 1.00 73.69 260 PRO A CA 1
ATOM 1906 C C . PRO A 1 260 ? -5.248 5.147 29.596 1.00 73.69 260 PRO A C 1
ATOM 1908 O O . PRO A 1 260 ? -6.281 4.867 30.203 1.00 73.69 260 PRO A O 1
ATOM 1911 N N . ALA A 1 261 ? -4.289 5.888 30.139 1.00 69.06 261 ALA A N 1
ATOM 1912 C CA . ALA A 1 261 ? -4.447 6.538 31.429 1.00 69.06 261 ALA A CA 1
ATOM 1913 C C . ALA A 1 261 ? -5.098 7.907 31.206 1.00 69.06 261 ALA A C 1
ATOM 1915 O O . ALA A 1 261 ? -4.405 8.907 31.036 1.00 69.06 261 ALA A O 1
ATOM 1916 N N . ALA A 1 262 ? -6.433 7.940 31.165 1.00 63.44 262 ALA A N 1
ATOM 1917 C CA . ALA A 1 262 ? -7.200 9.168 30.924 1.00 63.44 262 ALA A CA 1
ATOM 1918 C C . ALA A 1 262 ? -6.882 10.292 31.934 1.00 63.44 262 ALA A C 1
ATOM 1920 O O . ALA A 1 262 ? -7.003 11.466 31.603 1.00 63.44 262 ALA A O 1
ATOM 1921 N N . GLU A 1 263 ? -6.419 9.934 33.136 1.00 59.38 263 GLU A N 1
ATOM 1922 C CA . GLU A 1 263 ? -6.041 10.864 34.210 1.00 59.38 263 GLU A CA 1
ATOM 1923 C C . GLU A 1 263 ? -4.520 10.932 34.458 1.00 59.38 263 GLU A C 1
ATOM 1925 O O . GLU A 1 263 ? -4.076 11.371 35.523 1.00 59.38 263 GLU A O 1
ATOM 1930 N N . GLY A 1 264 ? -3.708 10.443 33.512 1.00 62.91 264 GLY A N 1
ATOM 1931 C CA . GLY A 1 264 ? -2.289 10.176 33.745 1.00 62.91 264 GLY A CA 1
ATOM 1932 C C . GLY A 1 264 ? -2.080 8.970 34.664 1.00 62.91 264 GLY A C 1
ATOM 1933 O O . GLY A 1 264 ? -2.995 8.519 35.358 1.00 62.91 264 GLY A O 1
ATOM 1934 N N . ARG A 1 265 ? -0.878 8.388 34.645 1.00 66.50 265 ARG A N 1
ATOM 1935 C CA . ARG A 1 265 ? -0.574 7.298 35.576 1.00 66.50 265 ARG A CA 1
ATOM 1936 C C . ARG A 1 265 ? -0.166 7.850 36.942 1.00 66.50 265 ARG A C 1
ATOM 1938 O O . ARG A 1 265 ? 0.427 8.931 36.971 1.00 66.50 265 ARG A O 1
ATOM 1945 N N . PRO A 1 266 ? -0.476 7.154 38.053 1.00 68.31 266 PRO A N 1
ATOM 1946 C CA . PRO A 1 266 ? -0.104 7.598 39.396 1.00 68.31 266 PRO A CA 1
ATOM 1947 C C . PRO A 1 266 ? 1.373 7.990 39.516 1.00 68.31 266 PRO A C 1
ATOM 1949 O O . PRO A 1 266 ? 1.676 9.026 40.092 1.00 68.31 266 PRO A O 1
ATOM 1952 N N . GLU A 1 267 ? 2.269 7.239 38.875 1.00 66.50 267 GLU A N 1
ATOM 1953 C CA . GLU A 1 267 ? 3.713 7.491 38.812 1.00 66.50 267 GLU A CA 1
ATOM 1954 C C . GLU A 1 267 ? 4.104 8.819 38.137 1.00 66.50 267 GLU A C 1
ATOM 1956 O O . GLU A 1 267 ? 5.202 9.321 38.356 1.00 66.50 267 GLU A O 1
ATOM 1961 N N . PHE A 1 268 ? 3.205 9.429 37.360 1.00 62.66 268 PHE A N 1
ATOM 1962 C CA . PHE A 1 268 ? 3.406 10.734 36.724 1.00 62.66 268 PHE A CA 1
ATOM 1963 C C . PHE A 1 268 ? 2.584 11.857 37.376 1.00 62.66 268 PHE A C 1
ATOM 1965 O O . PHE A 1 268 ? 2.714 13.022 36.983 1.00 62.66 268 PHE A O 1
ATOM 1972 N N . ARG A 1 269 ? 1.768 11.556 38.399 1.00 59.75 269 ARG A N 1
ATOM 1973 C CA . ARG A 1 269 ? 1.089 12.578 39.208 1.00 59.75 269 ARG A CA 1
ATOM 1974 C C . ARG A 1 269 ? 2.132 13.272 40.093 1.00 59.75 269 ARG A C 1
ATOM 1976 O O . ARG A 1 269 ? 2.587 12.709 41.077 1.00 59.75 269 ARG A O 1
ATOM 1983 N N . GLY A 1 270 ? 2.525 14.493 39.723 1.00 59.88 270 GLY A N 1
ATOM 1984 C CA . GLY A 1 270 ? 3.492 15.322 40.468 1.00 59.88 270 GLY A CA 1
ATOM 1985 C C . GLY A 1 270 ? 4.719 15.775 39.663 1.00 59.88 270 GLY A C 1
ATOM 1986 O O . GLY A 1 270 ? 5.344 16.770 40.021 1.00 59.88 270 GLY A O 1
ATOM 1987 N N . TYR A 1 271 ? 5.016 15.147 38.517 1.00 60.31 271 TYR A N 1
ATOM 1988 C CA . TYR A 1 271 ? 6.164 15.484 37.649 1.00 60.31 271 TYR A CA 1
ATOM 1989 C C . TYR A 1 271 ? 5.906 16.632 36.665 1.00 60.31 271 TYR A C 1
ATOM 1991 O O . TYR A 1 271 ? 6.603 16.789 35.663 1.00 60.31 271 TYR A O 1
ATOM 1999 N N . TYR A 1 272 ? 4.949 17.501 36.971 1.00 46.47 272 TYR A N 1
ATOM 2000 C CA . TYR A 1 272 ? 4.770 18.751 36.247 1.00 46.47 272 TYR A CA 1
ATOM 2001 C C . TYR A 1 272 ? 4.772 19.931 37.215 1.00 46.47 272 TYR A C 1
ATOM 2003 O O . TYR A 1 272 ? 4.347 19.819 38.357 1.00 46.47 272 TYR A O 1
ATOM 2011 N N . GLN A 1 273 ? 5.385 21.030 36.782 1.00 46.97 273 GLN A N 1
ATOM 2012 C CA . GLN A 1 273 ? 6.217 21.906 37.608 1.00 46.97 273 GLN A CA 1
ATOM 2013 C C . GLN A 1 273 ? 5.416 22.804 38.561 1.00 46.97 273 GLN A C 1
ATOM 2015 O O . GLN A 1 273 ? 5.264 23.993 38.326 1.00 46.97 273 GLN A O 1
ATOM 2020 N N . GLY A 1 274 ? 4.898 22.293 39.675 1.00 51.53 274 GLY A N 1
ATOM 2021 C CA . GLY A 1 274 ? 5.622 22.020 40.920 1.00 51.53 274 GLY A CA 1
ATOM 2022 C C . GLY A 1 274 ? 6.812 21.057 40.946 1.00 51.53 274 GLY A C 1
ATOM 2023 O O . GLY A 1 274 ? 7.706 21.386 41.705 1.00 51.53 274 GLY A O 1
ATOM 2024 N N . ARG A 1 275 ? 6.851 19.996 40.114 1.00 63.59 275 ARG A N 1
ATOM 2025 C CA . ARG A 1 275 ? 7.929 18.995 39.844 1.00 63.59 275 ARG A CA 1
ATOM 2026 C C . ARG A 1 275 ? 8.838 18.687 41.096 1.00 63.59 275 ARG A C 1
ATOM 2028 O O . ARG A 1 275 ? 8.346 18.660 42.207 1.00 63.59 275 ARG A O 1
ATOM 2035 N N . ARG A 1 276 ? 10.166 18.484 41.051 1.00 53.28 276 ARG A N 1
ATOM 2036 C CA . ARG A 1 276 ? 11.185 19.095 40.157 1.00 53.28 276 ARG A CA 1
ATOM 2037 C C . ARG A 1 276 ? 12.185 18.141 39.518 1.00 53.28 276 ARG A C 1
ATOM 2039 O O . ARG A 1 276 ? 12.447 18.363 38.336 1.00 53.28 276 ARG A O 1
ATOM 2046 N N . GLU A 1 277 ? 12.640 17.077 40.174 1.00 50.81 277 GLU A N 1
ATOM 2047 C CA . GLU A 1 277 ? 13.803 16.341 39.658 1.00 50.81 277 GLU A CA 1
ATOM 2048 C C . GLU A 1 277 ? 14.011 14.966 40.315 1.00 50.81 277 GLU A C 1
ATOM 2050 O O . GLU A 1 277 ? 13.607 14.767 41.459 1.00 50.81 277 GLU A O 1
ATOM 2055 N N . VAL A 1 278 ? 14.666 14.045 39.595 1.00 51.00 278 VAL A N 1
ATOM 2056 C CA . VAL A 1 278 ? 15.461 12.951 40.179 1.00 51.00 278 VAL A CA 1
ATOM 2057 C C . VAL A 1 278 ? 16.908 13.211 39.778 1.00 51.00 278 VAL A C 1
ATOM 2059 O O . VAL A 1 278 ? 17.207 13.259 38.585 1.00 51.00 278 VAL A O 1
ATOM 2062 N N . THR A 1 279 ? 17.768 13.421 40.771 1.00 48.56 279 THR A N 1
ATOM 2063 C CA . THR A 1 279 ? 19.210 13.581 40.595 1.00 48.56 279 THR A CA 1
ATOM 2064 C C . THR A 1 279 ? 19.805 12.254 40.133 1.00 48.56 279 THR A C 1
ATOM 2066 O O . THR A 1 279 ? 19.612 11.227 40.790 1.00 48.56 279 THR A O 1
ATOM 2069 N N . GLY A 1 280 ? 20.483 12.291 38.986 1.00 46.12 280 GLY A N 1
ATOM 2070 C CA . GLY A 1 280 ? 21.344 11.222 38.477 1.00 46.12 280 GLY A CA 1
ATOM 2071 C C . GLY A 1 280 ? 22.807 11.512 38.762 1.00 46.12 280 GLY A C 1
ATOM 2072 O O . GLY A 1 280 ? 23.151 12.713 38.850 1.00 46.12 280 GLY A O 1
#

Foldseek 3Di:
DDDDDDDDDDDDDDDDDDDDDDDDDDDDDDDPVVVVVPPPDDDDDDDDDPDDDPPPPDDDLLLQLLLLLLVLLLCLLWAEQDPLSVLQPHYDPAHTSVNLVLSVLLQVCQQPPDDPPVLLLLLQLQLVLADAQPSNDPCSNDSDDGRSSSVSRLQQSLLCVLPVVLSDDDGRGSSSNHHSVSVVSSLVCLLAPPPSQLVSSLVRGDPPCRPCSNVVSNVVSVVSSVSSCPSQQDQVSQQDPVVRDGNDDGSNCVVVVPDDPPPDDPVCVQCPVVHDDDDD

Organism: NCBI:txid2585200

InterPro domains:
  IPR006311 Twin-arginine translocation pathway, signal sequence [PS51318] (1-57)

Mean predicted aligned error: 14.06 Å

Radius of gyration: 30.22 Å; Cα contacts (8 Å, |Δi|>4): 307; chains: 1; bounding box: 111×70×61 Å

Sequence (280 aa):
MPDPLPLNPPLPLNPPPPTEPPPPPDPPRRDRRALLGAAGLATAATVTAAGARPARAAPDPLTAWTLDTMTGLAVFVLPGPDAHSRAQGTPRPDPGGVEAGLPRFLVDALNRYLPVPVVTAYRRAALTALPAPPGAPASLAKDA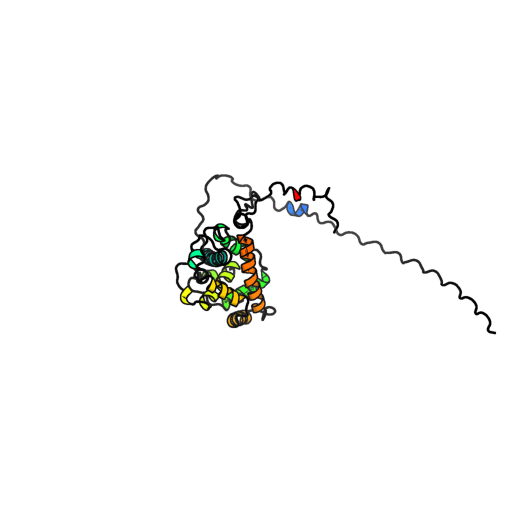VPLAPLVALLLNIQALRVDPRTVAGPLPTPFSRLSYAGKAAVFRLLEGPDPALVEALDAHLPEPLKRTASGLLRFLGGALLELAALGGLSEWGVFDPTTRRLTGRPVGWRLSGYVPAAEGRPEFRGYYQGRREVTG

Nearest PDB structures (foldseek):
  7csr-assembly1_A  TM=1.889E-01  e=4.210E+00  Mus musculus

Solvent-accessible surface area (backbone atoms only — not comparable to full-atom values): 16741 Å² total; per-residue (Å²): 135,84,79,86,79,81,80,80,80,83,80,82,80,80,79,80,81,83,84,78,78,83,80,81,84,80,76,86,82,78,63,73,68,66,71,65,65,78,76,76,84,86,85,91,80,84,93,84,80,88,86,74,79,72,81,75,71,78,68,54,66,57,55,47,54,26,40,44,30,33,39,31,51,20,28,67,77,30,37,10,70,47,71,56,13,48,58,21,71,51,58,31,91,54,78,16,8,71,78,14,39,16,25,59,44,50,43,50,49,45,55,71,74,60,66,64,75,65,51,51,50,55,48,54,10,46,70,70,56,48,78,80,50,81,86,61,46,78,71,70,79,42,97,82,60,58,49,34,51,52,53,34,50,52,48,29,46,41,25,40,72,74,40,58,71,31,70,57,70,96,49,88,34,26,40,26,50,32,36,55,67,49,50,51,50,39,43,50,42,29,57,41,79,39,63,69,61,33,51,41,33,33,75,52,36,57,86,90,50,45,81,42,43,51,60,50,36,26,51,47,41,53,50,52,54,51,50,42,51,52,34,24,46,36,51,66,62,32,49,38,83,87,79,71,40,70,79,55,84,35,41,29,34,61,76,69,64,57,75,82,55,92,83,56,52,77,94,55,69,58,74,57,92,84,40,87,83,81,92,127

Secondary structure (DSSP, 8-state):
-PPPPPPPPPPPPPPPPPPPPPPPPPPP---TTTTTSSS--S--------S-----PPPPHHHHHHHHHHHHHHHHHS--SSHHHHHTT---SS--TTTTTHHHHHHHHHHHHS-HHHHHHHHHHHHHHSPPPTT--GGGGSTT--HHHHHHHHHHHHHHHH-GGGGSSSSSSHHHHS-HHHHHHHHHHHHS--HHHHHHHHHHPPTTSTT-HHHHHHHHHHHHHHHHHHHHHSSGGGEETTTTEESS--HHHHHTT----TT--GGGTT-STT------